Protein 6K6R (pdb70)

Organism: Saccharomyces cerevisiae (strain ATCC 204508 / S288c) (NCBI:txid559292)

Solvent-accessible surface area: 12633 Å² total

B-factor: mean 35.25, std 12.44, range [12.32, 90.5]

Nearest PDB structures (foldseek):
  6k6r-assembly2_D  TM=1.005E+00  e=1.677E-24  Saccharomyces cerevisiae S288C
  3d1p-assembly1_A  TM=9.171E-01  e=2.486E-11  Saccharomyces cerevisiae
  6hiv-assembly1_DT  TM=9.062E-01  e=5.114E-06  Trypanosoma brucei brucei
  6sgb-assembly1_DT  TM=9.071E-01  e=5.454E-06  Trypanosoma brucei brucei
  7aor-assembly1_au  TM=8.428E-01  e=9.129E-06  Trypanosoma cruzi strain CL Brener

Foldseek 3Di:
DDPDDAAEDELVRVLVCQQPPDPQEAEEEQDDVVVCVVPPQPRHFYNHCVVCVCLLVDDQVVNCVVRVDGNDDLRHEYEYEAPDCRSVSSQVSSVVRNNPRYHYHDDHPVRSVVVPSRPRHD/DDPDDAAEDELVRVLCCQQPPDPQEAEEEQDDVVVCVVPPQPRHAYNHCVVCVCLLVDDQVVSCVVRVDTNDDLRGEYEYEAPPVRSVSSQVSSVVRNNPRYHYHDDHPVRSVVVPSVPRHD

GO terms:
  GO:0004792 thiosulfate-cyanide sulfurtransferase activity (F, IDA)
  GO:0006790 sulfur compound metabolic process (P, IDA)
  GO:0005739 mitochondrion (C, HDA)

Radius of gyration: 20.81 Å; Cα contacts (8 Å, |Δi|>4): 431; chains: 2; bounding box: 53×53×34 Å

Structure (mmCIF, N/CA/C/O backbone):
data_6K6R
#
_entry.id   6K6R
#
_cell.length_a   79.753
_cell.length_b   79.753
_cell.length_c   110.382
_cell.angle_alpha   90.000
_cell.angle_beta   90.000
_cell.angle_gamma   90.000
#
_symmetry.space_group_name_H-M   'I 41'
#
loop_
_entity.id
_entity.type
_entity.pdbx_description
1 polymer 'Thiosulfate sulfurtransferase RDL2, mitochondrial'
2 water water
#
loop_
_atom_site.group_PDB
_atom_site.id
_atom_site.type_symbol
_atom_site.label_atom_id
_atom_site.label_alt_id
_atom_site.label_comp_id
_atom_site.label_asym_id
_atom_site.label_entity_id
_atom_site.label_seq_id
_atom_site.pdbx_PDB_ins_code
_atom_site.Cartn_x
_atom_site.Cartn_y
_atom_site.Cartn_z
_atom_site.occupancy
_atom_site.B_iso_or_equiv
_atom_site.auth_seq_id
_atom_site.auth_comp_id
_atom_site.auth_asym_id
_atom_site.auth_atom_id
_atom_site.pdbx_PDB_model_num
ATOM 1 N N . PHE A 1 25 ? 17.23900 17.66400 21.44900 1.000 51.61000 25 PHE A N 1
ATOM 2 C CA . PHE A 1 25 ? 18.16000 16.76000 22.12800 1.000 46.81000 25 PHE A CA 1
ATOM 3 C C . PHE A 1 25 ? 17.66700 16.44800 23.53700 1.000 40.13000 25 PHE A C 1
ATOM 4 O O . PHE A 1 25 ? 18.15300 17.01900 24.51300 1.000 43.45000 25 PHE A O 1
ATOM 12 N N . THR A 1 26 ? 16.70400 15.53600 23.63700 1.000 47.21000 26 THR A N 1
ATOM 13 C CA . THR A 1 26 ? 16.12000 15.21300 24.92900 1.000 46.63000 26 THR A CA 1
ATOM 14 C C . THR A 1 26 ? 17.12800 14.49400 25.82100 1.000 45.16000 26 THR A C 1
ATOM 15 O O . THR A 1 26 ? 18.17600 14.01800 25.37500 1.000 53.92000 26 THR A O 1
ATOM 19 N N . THR A 1 27 ? 16.79000 14.42700 27.10400 1.000 37.50000 27 THR A N 1
ATOM 20 C CA . THR A 1 27 ? 17.55200 13.66600 28.08200 1.000 38.86000 27 THR A CA 1
ATOM 21 C C . THR A 1 27 ? 16.99800 12.26300 28.28700 1.000 36.18000 27 THR A C 1
ATOM 22 O O . THR A 1 27 ? 17.57400 11.49000 29.06100 1.000 36.19000 27 THR A O 1
ATOM 26 N N . LYS A 1 28 ? 15.90300 11.91800 27.61500 1.000 26.27000 28 LYS A N 1
ATOM 27 C CA . LYS A 1 28 ? 15.27500 10.61700 27.80100 1.000 34.16000 28 LYS A CA 1
ATOM 28 C C . LYS A 1 28 ? 16.11700 9.53000 27.14400 1.000 27.38000 28 LYS A C 1
ATOM 29 O O . LYS A 1 28 ? 16.30000 9.52700 25.92200 1.000 33.76000 28 LYS A O 1
ATOM 35 N N . ALA A 1 29 ? 16.62800 8.61000 27.95900 1.000 26.56000 29 ALA A N 1
ATOM 36 C CA . ALA A 1 29 ? 17.41100 7.49600 27.45900 1.000 29.12000 29 ALA A CA 1
ATOM 37 C C . ALA A 1 29 ? 16.54100 6.57700 26.60100 1.000 28.41000 29 ALA A C 1
ATOM 38 O O . ALA A 1 29 ? 15.32000 6.53300 26.76400 1.000 32.76000 29 ALA A O 1
ATOM 40 N N . PRO A 1 30 ? 17.14900 5.83800 25.67400 1.000 30.00000 30 PRO A N 1
ATOM 41 C CA . PRO A 1 30 ? 16.35900 4.95200 24.81200 1.000 28.30000 30 PRO A CA 1
ATOM 42 C C . PRO A 1 30 ? 15.73500 3.80400 25.58900 1.000 16.13000 30 PRO A C 1
ATOM 43 O O . PRO A 1 30 ? 16.28300 3.31400 26.57900 1.000 15.66000 30 PRO A O 1
ATOM 47 N N . LYS A 1 31 ? 14.56600 3.37700 25.11700 1.000 20.85000 31 LYS A N 1
ATOM 48 C CA . LYS A 1 31 ? 13.87300 2.24600 25.71800 1.000 22.45000 31 LYS A CA 1
ATOM 49 C C . LYS A 1 31 ? 14.58400 0.94600 25.36100 1.000 27.22000 31 LYS A C 1
ATOM 50 O O . LYS A 1 31 ? 14.93300 0.71600 24.20000 1.000 30.21000 31 LYS A O 1
ATOM 56 N N . ILE A 1 32 ? 14.80000 0.09700 26.36000 1.000 26.18000 32 ILE A N 1
ATOM 57 C CA . ILE A 1 32 ? 15.54700 -1.14300 26.18300 1.000 23.61000 32 ILE A CA 1
ATOM 58 C C . ILE A 1 32 ? 14.58800 -2.24400 25.75100 1.000 30.82000 32 ILE A C 1
ATOM 59 O O . ILE A 1 32 ? 13.57600 -2.49800 26.41500 1.000 38.76000 32 ILE A O 1
ATOM 64 N N . TYR A 1 33 ? 14.90800 -2.90100 24.63900 1.000 34.57000 33 TYR A N 1
ATOM 65 C CA . TYR A 1 33 ? 14.08900 -3.96800 24.08300 1.000 28.25000 33 TYR A CA 1
ATOM 66 C C . TYR A 1 33 ? 14.78200 -5.31300 24.26100 1.000 33.94000 33 TYR A C 1
ATOM 67 O O . TYR A 1 33 ? 16.01200 -5.39900 24.28400 1.000 35.06000 33 TYR A O 1
ATOM 76 N N . THR A 1 34 ? 13.97800 -6.36600 24.38100 1.000 29.41000 34 THR A N 1
ATOM 77 C CA . THR A 1 34 ? 14.48300 -7.71700 24.55100 1.000 26.76000 34 THR A CA 1
ATOM 78 C C . THR A 1 34 ? 14.33700 -8.49600 23.24600 1.000 25.14000 34 THR A C 1
ATOM 79 O O . THR A 1 34 ? 13.81500 -7.99600 22.24700 1.000 30.79000 34 THR A O 1
ATOM 83 N N . PHE A 1 35 ? 14.81000 -9.74400 23.26200 1.000 22.84000 35 PHE A N 1
ATOM 84 C CA . PHE A 1 35 ? 14.71500 -10.59300 22.07700 1.000 22.88000 35 PHE A CA 1
ATOM 85 C C . PHE A 1 35 ? 13.26400 -10.78400 21.65400 1.000 33.02000 35 PHE A C 1
ATOM 86 O O . PHE A 1 35 ? 12.92900 -10.66200 20.47000 1.000 32.15000 35 PHE A O 1
ATOM 94 N N . ASP A 1 36 ? 12.38500 -11.08200 22.61500 1.000 39.61000 36 ASP A N 1
ATOM 95 C CA . ASP A 1 36 ? 10.98600 -11.33800 22.28900 1.000 34.05000 36 ASP A CA 1
ATOM 96 C C . ASP A 1 36 ? 10.30100 -10.08900 21.74600 1.000 29.71000 36 ASP A C 1
ATOM 97 O O . ASP A 1 36 ? 9.49700 -10.17400 20.81100 1.000 33.84000 36 ASP A O 1
ATOM 102 N N . GLN A 1 37 ? 10.60400 -8.92200 22.32000 1.000 30.39000 37 GLN A N 1
ATOM 103 C CA . GLN A 1 37 ? 10.01400 -7.68400 21.82100 1.000 30.09000 37 GLN A CA 1
ATOM 104 C C . GLN A 1 37 ? 10.47600 -7.37700 20.40400 1.000 31.13000 37 GLN A C 1
ATOM 105 O O . GLN A 1 37 ? 9.71100 -6.81900 19.60800 1.000 30.87000 37 GLN A O 1
ATOM 111 N N . VAL A 1 38 ? 11.71800 -7.72900 20.07100 1.000 32.20000 38 VAL A N 1
ATOM 112 C CA . VAL A 1 38 ? 12.20300 -7.55000 18.70800 1.000 29.81000 38 VAL A CA 1
ATOM 113 C C . VAL A 1 38 ? 11.63900 -8.63000 17.79300 1.000 27.47000 38 VAL A C 1
ATOM 114 O O . VAL A 1 38 ? 11.29900 -8.36300 16.63500 1.000 30.20000 38 VAL A O 1
ATOM 118 N N . ARG A 1 39 ? 11.52400 -9.86200 18.29600 1.000 30.93000 39 ARG A N 1
ATOM 119 C CA . ARG A 1 39 ? 10.91000 -10.92800 17.51000 1.000 31.32000 39 ARG A CA 1
ATOM 120 C C . ARG A 1 39 ? 9.44800 -10.62000 17.21600 1.000 36.55000 39 ARG A C 1
ATOM 121 O O . ARG A 1 39 ? 8.94400 -10.93300 16.13000 1.000 30.87000 39 ARG A O 1
ATOM 129 N N . ASN A 1 40 ? 8.74900 -10.00300 18.17200 1.000 31.45000 40 ASN A N 1
ATOM 130 C CA . ASN A 1 40 ? 7.36600 -9.60200 17.93200 1.000 32.52000 40 ASN A CA 1
ATOM 131 C C . ASN A 1 40 ? 7.28900 -8.49200 16.89200 1.000 33.27000 40 ASN A C 1
ATOM 132 O O . ASN A 1 40 ? 6.39000 -8.49000 16.04400 1.000 39.84000 40 ASN A O 1
ATOM 137 N N . LEU A 1 41 ? 8.22600 -7.54200 16.94100 1.000 39.20000 41 LEU A N 1
ATOM 138 C CA . LEU A 1 41 ? 8.21500 -6.44000 15.98500 1.000 34.44000 41 LEU A CA 1
ATOM 139 C C . LEU A 1 41 ? 8.55300 -6.91000 14.57700 1.000 36.14000 41 LEU A C 1
ATOM 140 O O . LEU A 1 41 ? 8.04300 -6.35100 13.59900 1.000 30.44000 41 LEU A O 1
ATOM 145 N N . VAL A 1 42 ? 9.40800 -7.92700 14.45000 1.000 35.39000 42 VAL A N 1
ATOM 146 C CA . VAL A 1 42 ? 9.72600 -8.46200 13.13000 1.000 41.96000 42 VAL A CA 1
ATOM 147 C C . VAL A 1 42 ? 8.54500 -9.25100 12.57800 1.000 40.14000 42 VAL A C 1
ATOM 148 O O . VAL A 1 42 ? 8.21800 -9.15400 11.38900 1.000 39.41000 42 VAL A O 1
ATOM 152 N N . GLU A 1 43 ? 7.87800 -10.03000 13.43200 1.000 39.77000 43 GLU A N 1
ATOM 153 C CA . GLU A 1 43 ? 6.75500 -10.84100 12.97100 1.000 42.83000 43 GLU A CA 1
ATOM 154 C C . GLU A 1 43 ? 5.53400 -9.98100 12.66700 1.000 45.51000 43 GLU A C 1
ATOM 155 O O . GLU A 1 43 ? 4.78600 -10.26800 11.72500 1.000 52.40000 43 GLU A O 1
ATOM 161 N N . HIS A 1 44 ? 5.31300 -8.92500 13.45000 1.000 43.83000 44 HIS A N 1
ATOM 162 C CA . HIS A 1 44 ? 4.18800 -8.01200 13.25500 1.000 44.48000 44 HIS A CA 1
ATOM 163 C C . HIS A 1 44 ? 4.72200 -6.58700 13.23400 1.000 36.89000 44 HIS A C 1
ATOM 164 O O . HIS A 1 44 ? 4.86100 -5.94900 14.28700 1.000 37.52000 44 HIS A O 1
ATOM 171 N N . PRO A 1 45 ? 5.03900 -6.05800 12.05200 1.000 40.08000 45 PRO A N 1
ATOM 172 C CA . PRO A 1 45 ? 5.58500 -4.69700 11.97400 1.000 30.07000 45 PRO A CA 1
ATOM 173 C C . PRO A 1 45 ? 4.61400 -3.66300 12.52600 1.000 41.90000 45 PRO A C 1
ATOM 174 O O . PRO A 1 45 ? 3.40000 -3.74600 12.32300 1.000 46.23000 45 PRO A O 1
ATOM 178 N N . ASN A 1 46 ? 5.16800 -2.68200 13.23300 1.000 44.27000 46 ASN A N 1
ATOM 179 C CA . ASN A 1 46 ? 4.41100 -1.57800 13.80900 1.000 33.37000 46 ASN A CA 1
ATOM 180 C C . ASN A 1 46 ? 4.79500 -0.30300 13.06800 1.000 42.55000 46 ASN A C 1
ATOM 181 O O . ASN A 1 46 ? 5.97500 0.05900 13.02100 1.000 55.57000 46 ASN A O 1
ATOM 186 N N . ASP A 1 47 ? 3.79800 0.37500 12.49400 1.000 50.28000 47 ASP A N 1
ATOM 187 C CA . ASP A 1 47 ? 4.05500 1.60100 11.74700 1.000 47.29000 47 ASP A CA 1
ATOM 188 C C . ASP A 1 47 ? 4.61100 2.71900 12.62000 1.000 50.07000 47 ASP A C 1
ATOM 189 O O . ASP A 1 47 ? 5.11800 3.70800 12.07900 1.000 44.47000 47 ASP A O 1
ATOM 194 N N . LYS A 1 48 ? 4.52900 2.59200 13.94500 1.000 50.29000 48 LYS A N 1
ATOM 195 C CA . LYS A 1 48 ? 5.07700 3.60400 14.83900 1.000 48.64000 48 LYS A CA 1
ATOM 196 C C . LYS A 1 48 ? 6.57200 3.43700 15.07400 1.000 40.89000 48 LYS A C 1
ATOM 197 O O . LYS A 1 48 ? 7.22800 4.39200 15.50400 1.000 37.49000 48 LYS A O 1
ATOM 203 N N . LYS A 1 49 ? 7.12300 2.25500 14.80600 1.000 34.56000 49 LYS A N 1
ATOM 204 C CA . LYS A 1 49 ? 8.49100 1.93000 15.17700 1.000 30.47000 49 LYS A CA 1
ATOM 205 C C . LYS A 1 49 ? 9.27400 1.46000 13.95900 1.000 38.48000 49 L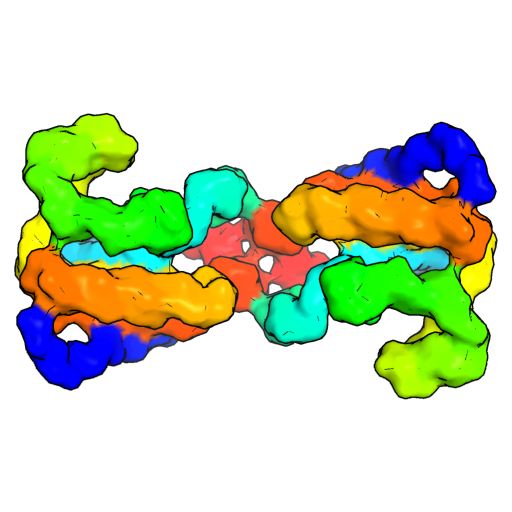YS A C 1
ATOM 206 O O . LYS A 1 49 ? 8.70700 0.98900 12.96900 1.000 35.81000 49 LYS A O 1
ATOM 212 N N . LEU A 1 50 ? 10.59600 1.59600 14.04900 1.000 30.57000 50 LEU A N 1
ATOM 213 C CA . LEU A 1 50 ? 11.50700 1.17900 12.99200 1.000 24.63000 50 LEU A CA 1
ATOM 214 C C . LEU A 1 50 ? 12.74700 0.56600 13.62200 1.000 23.62000 50 LEU A C 1
ATOM 215 O O . LEU A 1 50 ? 13.37600 1.18500 14.48500 1.000 26.12000 50 LEU A O 1
ATOM 220 N N . LEU A 1 51 ? 13.09500 -0.64300 13.19100 1.000 16.48000 51 LEU A N 1
ATOM 221 C CA . LEU A 1 51 ? 14.30800 -1.30900 13.64700 1.000 21.64000 51 LEU A CA 1
ATOM 222 C C . LEU A 1 51 ? 15.46300 -0.89900 12.74000 1.000 24.14000 51 LEU A C 1
ATOM 223 O O . LEU A 1 51 ? 15.44400 -1.17900 11.53700 1.000 24.50000 51 LEU A O 1
ATOM 228 N N . VAL A 1 52 ? 16.46300 -0.23500 13.31500 1.000 18.42000 52 VAL A N 1
ATOM 229 C CA . VAL A 1 52 ? 17.56200 0.35700 12.56000 1.000 20.37000 52 VAL A CA 1
ATOM 230 C C . VAL A 1 52 ? 18.80600 -0.49900 12.75400 1.000 15.91000 52 VAL A C 1
ATOM 231 O O . VAL A 1 52 ? 19.28600 -0.66700 13.88200 1.000 20.14000 52 VAL A O 1
ATOM 235 N N . ASP A 1 53 ? 19.32800 -1.03500 11.65300 1.000 29.28000 53 ASP A N 1
ATOM 236 C CA . ASP A 1 53 ? 20.59100 -1.76300 11.65500 1.000 25.22000 53 ASP A CA 1
ATOM 237 C C . ASP A 1 53 ? 21.71200 -0.78200 11.33100 1.000 18.07000 53 ASP A C 1
ATOM 238 O O . ASP A 1 53 ? 21.70000 -0.14700 10.27000 1.000 25.79000 53 ASP A O 1
ATOM 243 N N . VAL A 1 54 ? 22.67800 -0.65800 12.24300 1.000 20.36000 54 VAL A N 1
ATOM 244 C CA . VAL A 1 54 ? 23.75400 0.31400 12.09200 1.000 27.14000 54 VAL A CA 1
ATOM 245 C C . VAL A 1 54 ? 25.05200 -0.32000 11.61900 1.000 29.68000 54 VAL A C 1
ATOM 246 O O . VAL A 1 54 ? 26.07100 0.3770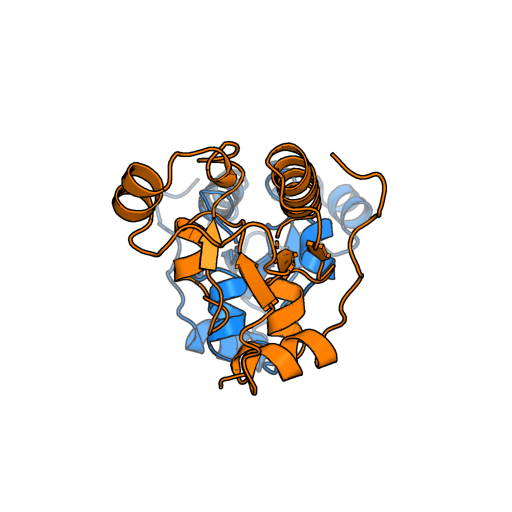0 11.51900 1.000 23.16000 54 VAL A O 1
ATOM 250 N N . ARG A 1 55 ? 25.04900 -1.61700 11.32100 1.000 29.80000 55 ARG A N 1
ATOM 251 C CA . ARG A 1 55 ? 26.23500 -2.25600 10.77800 1.000 25.49000 55 ARG A CA 1
ATOM 252 C C . ARG A 1 55 ? 26.53200 -1.72500 9.37800 1.000 28.12000 55 ARG A C 1
ATOM 253 O O . ARG A 1 55 ? 25.71400 -1.04800 8.74700 1.000 26.74000 55 ARG A O 1
ATOM 261 N N . GLU A 1 56 ? 27.72800 -2.04200 8.89300 1.000 31.21000 56 GLU A N 1
ATOM 262 C CA . GLU A 1 56 ? 28.08400 -1.69500 7.53100 1.000 35.10000 56 GLU A CA 1
ATOM 263 C C . GLU A 1 56 ? 27.35000 -2.61100 6.55400 1.000 33.33000 56 GLU A C 1
ATOM 264 O O . GLU A 1 56 ? 27.08800 -3.77700 6.86500 1.000 39.10000 56 GLU A O 1
ATOM 270 N N . PRO A 1 57 ? 26.99500 -2.10400 5.37000 1.000 32.25000 57 PRO A N 1
ATOM 271 C CA . PRO A 1 57 ? 26.32600 -2.96400 4.37800 1.000 35.68000 57 PRO A CA 1
ATOM 272 C C . PRO A 1 57 ? 27.10400 -4.22800 4.07100 1.000 35.87000 57 PRO A C 1
ATOM 273 O O . PRO A 1 57 ? 26.51100 -5.23800 3.66900 1.000 30.28000 57 PRO A O 1
ATOM 277 N N . LYS A 1 58 ? 28.42600 -4.19800 4.26000 1.000 40.46000 58 LYS A N 1
ATOM 278 C CA . LYS A 1 58 ? 29.23300 -5.39800 4.07600 1.000 38.28000 58 LYS A CA 1
ATOM 279 C C . LYS A 1 58 ? 28.81800 -6.49700 5.05000 1.000 44.08000 58 LYS A C 1
ATOM 280 O O . LYS A 1 58 ? 28.77800 -7.67700 4.68200 1.000 42.16000 58 LYS A O 1
ATOM 286 N N . GLU A 1 59 ? 28.48400 -6.12900 6.28900 1.000 40.74000 59 GLU A N 1
ATOM 287 C CA . GLU A 1 59 ? 28.03500 -7.11900 7.26300 1.000 27.02000 59 GLU A CA 1
AT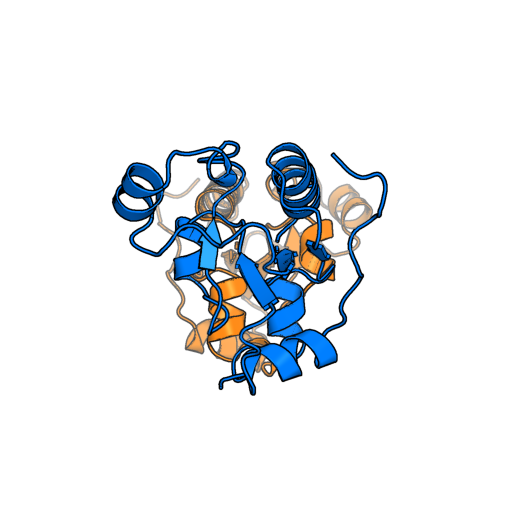OM 288 C C . GLU A 1 59 ? 26.58100 -7.52300 7.04900 1.000 33.26000 59 GLU A C 1
ATOM 289 O O . GLU A 1 59 ? 26.20500 -8.65900 7.36100 1.000 34.71000 59 GLU A O 1
ATOM 295 N N . VAL A 1 60 ? 25.75200 -6.61400 6.52700 1.000 30.26000 60 VAL A N 1
ATOM 296 C CA . VAL A 1 60 ? 24.35500 -6.93700 6.26500 1.000 33.34000 60 VAL A CA 1
ATOM 297 C C . VAL A 1 60 ? 24.21900 -7.99900 5.18100 1.000 38.27000 60 VAL A C 1
ATOM 298 O O . VAL A 1 60 ? 23.19300 -8.68600 5.11400 1.000 40.12000 60 VAL A O 1
ATOM 302 N N . LYS A 1 61 ? 25.23700 -8.16000 4.33000 1.000 40.09000 61 LYS A N 1
ATOM 303 C CA . LYS A 1 61 ? 25.19300 -9.20300 3.31000 1.000 33.32000 61 LYS A CA 1
ATOM 304 C C . LYS A 1 61 ? 25.16900 -10.59400 3.92900 1.000 31.74000 61 LYS A C 1
ATOM 305 O O . LYS A 1 61 ? 24.59900 -11.52300 3.34600 1.000 38.89000 61 LYS A O 1
ATOM 311 N N . ASP A 1 62 ? 25.77800 -10.75800 5.10700 1.000 32.26000 62 ASP A N 1
ATOM 312 C CA . ASP A 1 62 ? 25.79100 -12.06600 5.75500 1.000 24.59000 62 ASP A CA 1
ATOM 313 C C . ASP A 1 62 ? 24.42100 -12.41500 6.32200 1.000 33.26000 62 ASP A C 1
ATOM 314 O O . ASP A 1 62 ? 23.95400 -13.55200 6.17800 1.000 44.43000 62 ASP A O 1
ATOM 319 N N . TYR A 1 63 ? 23.76400 -11.45700 6.97300 1.000 29.70000 63 TYR A N 1
ATOM 320 C CA . TYR A 1 63 ? 22.40400 -11.65700 7.45600 1.000 27.24000 63 TYR A CA 1
ATOM 321 C C . TYR A 1 63 ? 21.75800 -10.30200 7.68700 1.000 32.77000 63 TYR A C 1
ATOM 322 O O . TYR A 1 63 ? 22.30400 -9.47000 8.41800 1.000 30.73000 63 TYR A O 1
ATOM 331 N N . LYS A 1 64 ? 20.59700 -10.09100 7.07500 1.000 26.91000 64 LYS A N 1
ATOM 332 C CA . LYS A 1 64 ? 19.77600 -8.91200 7.31000 1.000 29.03000 64 LYS A CA 1
ATOM 333 C C . LYS A 1 64 ? 18.55500 -9.33000 8.11600 1.000 38.83000 64 LYS A C 1
ATOM 334 O O . LYS A 1 64 ? 17.80900 -10.22300 7.69800 1.000 37.87000 64 LYS A O 1
ATOM 340 N N . MET A 1 65 ? 18.36200 -8.70200 9.26500 1.000 29.01000 65 MET A N 1
ATOM 341 C CA . MET A 1 65 ? 17.14700 -8.93000 10.03400 1.000 29.16000 65 MET A CA 1
ATOM 342 C C . MET A 1 65 ? 15.96700 -8.37300 9.25000 1.000 28.81000 65 MET A C 1
ATOM 343 O O . MET A 1 65 ? 15.97600 -7.18600 8.90000 1.000 30.02000 65 MET A O 1
ATOM 348 N N . PRO A 1 66 ? 14.95600 -9.18100 8.93000 1.000 32.03000 66 PRO A N 1
ATOM 349 C CA . PRO A 1 66 ? 13.85000 -8.68400 8.10200 1.000 27.99000 66 PRO A CA 1
ATOM 350 C C . PRO A 1 66 ? 13.15400 -7.49200 8.74400 1.000 25.70000 66 PRO A C 1
ATOM 351 O O . PRO A 1 66 ? 13.11100 -7.35400 9.96800 1.000 27.51000 66 PRO A O 1
ATOM 355 N N . THR A 1 67 ? 12.61900 -6.62100 7.88500 1.000 23.64000 67 THR A N 1
ATOM 356 C CA . THR A 1 67 ? 11.92400 -5.37200 8.19700 1.000 24.90000 67 THR A CA 1
ATOM 357 C C . THR A 1 67 ? 12.85000 -4.27800 8.71900 1.000 28.19000 67 THR A C 1
ATOM 358 O O . THR A 1 67 ? 12.36300 -3.20000 9.07900 1.000 27.29000 67 THR A O 1
ATOM 362 N N . THR A 1 68 ? 14.16000 -4.50300 8.76400 1.000 20.77000 68 THR A N 1
ATOM 363 C CA . THR A 1 68 ? 15.07000 -3.46900 9.23000 1.000 29.78000 68 THR A CA 1
ATOM 364 C C . THR A 1 68 ? 15.45500 -2.52800 8.09400 1.000 29.16000 68 THR A C 1
ATOM 365 O O . THR A 1 68 ? 15.37800 -2.86900 6.91000 1.000 33.90000 68 THR A O 1
ATOM 369 N N . ILE A 1 69 ? 15.87700 -1.32600 8.47400 1.000 30.48000 69 ILE A N 1
ATOM 370 C CA . ILE A 1 69 ? 16.52100 -0.38300 7.56900 1.000 19.81000 69 ILE A CA 1
ATOM 371 C C . ILE A 1 69 ? 17.98000 -0.26700 7.98500 1.000 27.55000 69 ILE A C 1
ATOM 372 O O . ILE A 1 69 ? 18.30100 -0.33600 9.17700 1.000 26.35000 69 ILE A O 1
ATOM 377 N N . ASN A 1 70 ? 18.86600 -0.11300 7.00200 1.000 34.20000 70 ASN A N 1
ATOM 378 C CA . ASN A 1 70 ? 20.30400 -0.08000 7.24300 1.000 26.16000 70 ASN A CA 1
ATOM 379 C C . ASN A 1 70 ? 20.78000 1.36600 7.18400 1.000 22.41000 70 ASN A C 1
ATOM 380 O O . ASN A 1 70 ? 20.73200 2.00200 6.12600 1.000 26.20000 70 ASN A O 1
ATOM 385 N N . ILE A 1 71 ? 21.22800 1.88300 8.32300 1.000 31.85000 71 ILE A N 1
ATOM 386 C CA . ILE A 1 71 ? 21.85200 3.20100 8.39600 1.000 33.80000 71 ILE A CA 1
ATOM 387 C C . ILE A 1 71 ? 23.21400 3.02400 9.05700 1.000 27.66000 71 ILE A C 1
ATOM 388 O O . ILE A 1 71 ? 23.30900 3.03800 10.29300 1.000 28.85000 71 ILE A O 1
ATOM 393 N N . PRO A 1 72 ? 24.28500 2.84600 8.28300 1.000 33.22000 72 PRO A N 1
ATOM 394 C CA . PRO A 1 72 ? 25.58900 2.53600 8.88600 1.000 30.32000 72 PRO A CA 1
ATOM 395 C C . PRO A 1 72 ? 26.16200 3.74500 9.61300 1.000 27.56000 72 PRO A C 1
ATOM 396 O O . PRO A 1 72 ? 26.29300 4.82900 9.04100 1.000 27.31000 72 PRO A O 1
ATOM 400 N N . VAL A 1 73 ? 26.50500 3.54600 10.88600 1.000 30.46000 73 VAL A N 1
ATOM 401 C CA . VAL A 1 73 ? 26.96500 4.65400 11.71600 1.000 27.67000 73 VAL A CA 1
ATOM 402 C C . VAL A 1 73 ? 28.41900 5.00000 11.40900 1.000 26.10000 73 VAL A C 1
ATOM 403 O O . VAL A 1 73 ? 28.79500 6.17700 11.38900 1.000 24.33000 73 VAL A O 1
ATOM 407 N N . ASN A 1 74 ? 29.25600 3.99100 11.15400 1.000 23.93000 74 ASN A N 1
ATOM 408 C CA . ASN A 1 74 ? 30.65400 4.25400 10.82700 1.000 33.75000 74 ASN A CA 1
ATOM 409 C C . ASN A 1 74 ? 30.77900 4.98400 9.49500 1.000 30.69000 74 ASN A C 1
ATOM 410 O O . ASN A 1 74 ? 31.51900 5.96800 9.38100 1.000 37.41000 74 ASN A O 1
ATOM 415 N N . SER A 1 75 ? 30.06000 4.51700 8.47300 1.000 38.75000 75 SER A N 1
ATOM 416 C CA . SER A 1 75 ? 30.16500 5.12900 7.15200 1.000 30.46000 75 SER A CA 1
ATOM 417 C C . SER A 1 75 ? 29.49800 6.49900 7.12000 1.000 36.70000 75 SER A C 1
ATOM 418 O O . SER A 1 75 ? 30.10400 7.48400 6.68500 1.000 32.92000 75 SER A O 1
ATOM 421 N N . ALA A 1 76 ? 28.24800 6.58200 7.57400 1.000 34.43000 76 ALA A N 1
ATOM 422 C CA . ALA A 1 76 ? 27.45400 7.80900 7.49400 1.000 31.59000 76 ALA A CA 1
ATOM 423 C C . ALA A 1 76 ? 26.86800 8.13800 8.86000 1.000 29.00000 76 ALA A C 1
ATOM 424 O O . ALA A 1 76 ? 25.68400 7.88300 9.12000 1.000 36.51000 76 ALA A O 1
ATOM 426 N N . PRO A 1 77 ? 27.67000 8.71400 9.76100 1.000 26.31000 77 PRO A N 1
ATOM 427 C CA . PRO A 1 77 ? 27.13200 9.11000 11.07300 1.000 25.43000 77 PRO A CA 1
ATOM 428 C C . PRO A 1 77 ? 26.17500 10.28800 11.00600 1.000 24.27000 77 PRO A C 1
ATOM 429 O O . PRO A 1 77 ? 25.31600 10.41300 11.88600 1.000 28.03000 77 PRO A O 1
ATOM 433 N N . GLY A 1 78 ? 26.28700 11.14900 9.99800 1.000 23.87000 78 GLY A N 1
ATOM 434 C CA . GLY A 1 78 ? 25.35900 12.25200 9.84500 1.000 15.67000 78 GLY A CA 1
ATOM 435 C C . GLY A 1 78 ? 24.19800 11.92600 8.92700 1.000 20.85000 78 GLY A C 1
ATOM 436 O O . GLY A 1 78 ? 23.56000 12.83000 8.38000 1.000 27.49000 78 GLY A O 1
ATOM 437 N N . ALA A 1 79 ? 23.90900 10.63200 8.76100 1.000 22.63000 79 ALA A N 1
ATOM 438 C CA . ALA A 1 79 ? 22.86200 10.20900 7.83500 1.000 24.04000 79 ALA A CA 1
ATOM 439 C C . ALA A 1 79 ? 21.50400 10.77800 8.22900 1.000 28.30000 79 ALA A C 1
ATOM 440 O O . ALA A 1 79 ? 20.79800 11.36200 7.39900 1.000 32.61000 79 ALA A O 1
ATOM 442 N N . LEU A 1 80 ? 21.12000 10.61900 9.49600 1.000 31.41000 80 LEU A N 1
ATOM 443 C CA . LEU A 1 80 ? 19.81800 11.09400 9.95100 1.000 26.10000 80 LEU A CA 1
ATOM 444 C C . LEU A 1 80 ? 19.72000 12.61400 9.99700 1.000 27.46000 80 LEU A C 1
ATOM 445 O O . LEU A 1 80 ? 18.66200 13.13500 10.36600 1.000 20.79000 80 LEU A O 1
ATOM 450 N N . GLY A 1 81 ? 20.78400 13.32800 9.64200 1.000 32.33000 81 GLY A N 1
ATOM 451 C CA . GLY A 1 81 ? 20.74700 14.76000 9.45300 1.000 29.59000 81 GLY A CA 1
ATOM 452 C C . GLY A 1 81 ? 20.70500 15.19300 8.00600 1.000 33.57000 81 GLY A C 1
ATOM 453 O O . GLY A 1 81 ? 20.72400 16.39800 7.73300 1.000 26.25000 81 GLY A O 1
ATOM 454 N N . LEU A 1 82 ? 20.64700 14.24800 7.07100 1.000 32.44000 82 LEU A N 1
ATOM 455 C CA . LEU A 1 82 ? 20.64000 14.58300 5.65700 1.000 38.52000 82 LEU A CA 1
ATOM 456 C C . LEU A 1 82 ? 19.29600 15.18700 5.25700 1.000 36.63000 82 LEU A C 1
ATOM 457 O O . LEU A 1 82 ? 18.26600 14.88900 5.86700 1.000 33.21000 82 LEU A O 1
ATOM 462 N N . PRO A 1 83 ? 19.28000 16.04500 4.23900 1.000 46.87000 83 PRO A N 1
ATOM 463 C CA . PRO A 1 83 ? 18.00000 16.47700 3.67100 1.000 40.37000 83 PRO A CA 1
ATOM 464 C C . PRO A 1 83 ? 17.21000 15.28800 3.14300 1.000 42.16000 83 PRO A C 1
ATOM 465 O O . PRO A 1 83 ? 17.76400 14.24200 2.79500 1.000 39.72000 83 PRO A O 1
ATOM 469 N N . GLU A 1 84 ? 15.88900 15.46500 3.08800 1.000 42.03000 84 GLU A N 1
ATOM 470 C CA . GLU A 1 84 ? 14.99500 14.34300 2.81400 1.000 39.62000 84 GLU A CA 1
ATOM 471 C C . GLU A 1 84 ? 15.26700 13.72500 1.44600 1.000 52.06000 84 GLU A C 1
ATOM 472 O O . GLU A 1 84 ? 15.40100 12.50400 1.32100 1.000 51.58000 84 GLU A O 1
ATOM 478 N N . LYS A 1 85 ? 15.34500 14.54600 0.40100 1.000 49.77000 85 LYS A N 1
ATOM 479 C CA . LYS A 1 85 ? 15.53800 13.98500 -0.93200 1.000 43.91000 85 LYS A CA 1
ATOM 480 C C . LYS A 1 85 ? 16.89300 13.30000 -1.07200 1.000 47.73000 85 LYS A C 1
ATOM 481 O O . LYS A 1 85 ? 16.98500 12.23000 -1.68600 1.000 56.59000 85 LYS A O 1
ATOM 487 N N . GLU A 1 86 ? 17.95100 13.90200 -0.52900 1.000 38.20000 86 GLU A N 1
ATOM 488 C CA . GLU A 1 86 ? 19.26500 13.27800 -0.61200 1.000 42.23000 86 GLU A CA 1
ATOM 489 C C . GLU A 1 86 ? 19.34200 12.02400 0.25000 1.000 41.79000 86 GLU A C 1
ATOM 490 O O . GLU A 1 86 ? 20.06900 11.08600 -0.09100 1.000 43.42000 86 GLU A O 1
ATOM 496 N N . PHE A 1 87 ? 18.60900 11.98700 1.36700 1.000 37.74000 87 PHE A N 1
ATOM 497 C CA . PHE A 1 87 ? 18.53400 10.75700 2.14900 1.000 36.16000 87 PHE A CA 1
ATOM 498 C C . PHE A 1 87 ? 17.95500 9.62300 1.31600 1.000 40.18000 87 PHE A C 1
ATOM 499 O O . PHE A 1 87 ? 18.47200 8.50000 1.33600 1.000 44.57000 87 PHE A O 1
ATOM 507 N N . HIS A 1 88 ? 16.88100 9.90000 0.57300 1.000 36.34000 88 HIS A N 1
ATOM 508 C CA . HIS A 1 88 ? 16.27700 8.87100 -0.26400 1.000 47.23000 88 HIS A CA 1
ATOM 509 C C . HIS A 1 88 ? 17.18600 8.48000 -1.42000 1.000 46.21000 88 HIS A C 1
ATOM 510 O O . HIS A 1 88 ? 17.16900 7.32500 -1.85300 1.000 49.66000 88 HIS A O 1
ATOM 517 N N . LYS A 1 89 ? 17.98200 9.41900 -1.93200 1.000 43.29000 89 LYS A N 1
ATOM 518 C CA . LYS A 1 89 ? 18.88500 9.08600 -3.02700 1.000 43.90000 89 LYS A CA 1
ATOM 519 C C . LYS A 1 89 ? 20.07800 8.27700 -2.53300 1.000 51.04000 89 LYS A C 1
ATOM 520 O O . LYS A 1 89 ? 20.56400 7.38300 -3.23500 1.000 60.08000 89 LYS A O 1
ATOM 526 N N . VAL A 1 90 ? 20.55800 8.57000 -1.32400 1.000 46.06000 90 VAL A N 1
ATOM 527 C CA . VAL A 1 90 ? 21.73900 7.88800 -0.80800 1.000 41.20000 90 VAL A CA 1
ATOM 528 C C . VAL A 1 90 ? 21.38900 6.48700 -0.31800 1.000 46.43000 90 VAL A C 1
ATOM 529 O O . VAL A 1 90 ? 22.15400 5.53900 -0.52400 1.000 37.86000 90 VAL A O 1
ATOM 533 N N . PHE A 1 91 ? 20.22800 6.32500 0.32300 1.000 47.44000 91 PHE A N 1
ATOM 534 C CA . PHE A 1 91 ? 19.87200 5.06200 0.95700 1.000 47.85000 91 PHE A CA 1
ATOM 535 C C . PHE A 1 91 ? 18.76000 4.29500 0.25600 1.000 50.14000 91 PHE A C 1
ATOM 536 O O . PHE A 1 91 ? 18.58500 3.10600 0.54200 1.000 52.11000 91 PHE A O 1
ATOM 544 N N . GLN A 1 92 ? 18.00700 4.94000 -0.63600 1.000 54.54000 92 GLN A N 1
ATOM 545 C CA . GLN A 1 92 ? 16.91800 4.30200 -1.38200 1.000 62.38000 92 GLN A CA 1
ATOM 546 C C . GLN A 1 92 ? 15.80000 3.81800 -0.45900 1.000 65.38000 92 GLN A C 1
ATOM 547 O O . GLN A 1 92 ? 15.19700 2.76500 -0.67900 1.000 64.88000 92 GLN A O 1
ATOM 553 N N . PHE A 1 93 ? 15.52900 4.59300 0.58800 1.000 54.63000 93 PHE A N 1
ATOM 554 C CA . PHE A 1 93 ? 14.26900 4.50900 1.31100 1.000 39.38000 93 PHE A CA 1
ATOM 555 C C . PHE A 1 93 ? 13.99700 5.87300 1.93000 1.000 42.23000 93 PHE A C 1
ATOM 556 O O . PHE A 1 93 ? 14.86600 6.74800 1.96000 1.000 50.45000 93 PHE A O 1
ATOM 564 N N . ALA A 1 94 ? 12.77300 6.05000 2.41500 1.000 41.56000 94 ALA A N 1
ATOM 565 C CA . ALA A 1 94 ? 12.35300 7.35200 2.91300 1.000 39.35000 94 ALA A CA 1
ATOM 566 C C . ALA A 1 94 ? 13.06200 7.69100 4.21800 1.000 35.09000 94 ALA A C 1
ATOM 567 O O . ALA A 1 94 ? 13.26300 6.82900 5.07900 1.000 39.66000 94 ALA A O 1
ATOM 569 N N . LYS A 1 95 ? 13.44700 8.95300 4.35700 1.000 31.90000 95 LYS A N 1
ATOM 570 C CA . LYS A 1 95 ? 13.97200 9.43800 5.62300 1.000 32.71000 95 LYS A CA 1
ATOM 571 C C . LYS A 1 95 ? 12.87000 9.35400 6.67100 1.000 39.87000 95 LYS A C 1
ATOM 572 O O . LYS A 1 95 ? 11.81400 9.98200 6.49700 1.000 40.38000 95 LYS A O 1
ATOM 578 N N . PRO A 1 96 ? 13.05600 8.59300 7.74500 1.000 38.39000 96 PRO A N 1
ATOM 579 C CA . PRO A 1 96 ? 11.97400 8.38300 8.71200 1.000 32.51000 96 PRO A CA 1
ATOM 580 C C . PRO A 1 96 ? 11.51400 9.69500 9.31800 1.000 36.09000 96 PRO A C 1
ATOM 581 O O . PRO A 1 96 ? 12.33700 10.56900 9.63000 1.000 39.11000 96 PRO A O 1
ATOM 585 N N . PRO A 1 97 ? 10.20500 9.88000 9.47800 1.000 41.34000 97 PRO A N 1
ATOM 586 C CA . PRO A 1 97 ? 9.71400 11.06400 10.19100 1.000 37.72000 97 PRO A CA 1
ATOM 587 C C . PRO A 1 97 ? 10.23100 11.08300 11.62000 1.000 29.00000 97 PRO A C 1
ATOM 588 O O . PRO A 1 97 ? 10.50600 10.04200 12.22000 1.000 36.77000 97 PRO A O 1
ATOM 592 N N . HIS A 1 98 ? 10.36300 12.29200 12.16600 1.000 28.35000 98 HIS A N 1
ATOM 593 C CA . HIS A 1 98 ? 10.96400 12.45200 13.48400 1.000 24.58000 98 HIS A CA 1
ATOM 594 C C . HIS A 1 98 ? 10.06000 11.98000 14.61500 1.000 43.03000 98 HIS A C 1
ATOM 595 O O . HIS A 1 98 ? 10.49800 11.97300 15.77000 1.000 39.48000 98 HIS A O 1
ATOM 602 N N . ASP A 1 99 ? 8.82200 11.58600 14.31800 1.000 34.96000 99 ASP A N 1
ATOM 603 C CA . ASP A 1 99 ? 7.95200 10.99900 15.32700 1.000 41.97000 99 ASP A CA 1
ATOM 604 C C . ASP A 1 99 ? 8.09600 9.48700 15.42100 1.000 41.45000 99 ASP A C 1
ATOM 605 O O . ASP A 1 99 ? 7.66200 8.89800 16.41700 1.000 40.40000 99 ASP A O 1
ATOM 610 N N . LYS A 1 100 ? 8.69100 8.85100 14.41200 1.000 33.93000 100 LYS A N 1
ATOM 611 C CA . LYS A 1 100 ? 8.90300 7.41200 14.45200 1.000 30.25000 100 LYS A CA 1
ATOM 612 C C . LYS A 1 100 ? 9.87300 7.04700 15.56800 1.000 33.15000 100 LYS A C 1
ATOM 613 O O . LYS A 1 100 ? 10.79200 7.80300 15.89600 1.000 40.87000 100 LYS A O 1
ATOM 619 N N . GLU A 1 101 ? 9.66000 5.87400 16.15800 1.000 28.39000 101 GLU A N 1
ATOM 620 C CA . GLU A 1 101 ? 10.56500 5.34600 17.17300 1.000 31.33000 101 GLU A CA 1
ATOM 621 C C . GLU A 1 101 ? 11.63100 4.50800 16.47800 1.000 32.85000 101 GLU A C 1
ATOM 622 O O . GLU A 1 101 ? 11.33000 3.45200 15.91100 1.000 23.61000 101 GLU A O 1
ATOM 628 N N . LEU A 1 102 ? 12.87500 4.98000 16.51700 1.000 21.42000 102 LEU A N 1
ATOM 629 C CA . LEU A 1 102 ? 13.99700 4.26500 15.92400 1.000 16.81000 102 LEU A CA 1
ATOM 630 C C . LEU A 1 102 ? 14.63200 3.37400 16.98500 1.000 20.20000 102 LEU A C 1
ATOM 631 O O . LEU A 1 102 ? 15.17500 3.87100 17.97800 1.000 21.05000 102 LEU A O 1
ATOM 636 N N . ILE A 1 103 ? 14.55200 2.06500 16.77900 1.000 23.91000 103 ILE A N 1
ATOM 637 C CA . ILE A 1 103 ? 15.11500 1.08300 17.69600 1.000 20.10000 103 ILE A CA 1
ATOM 638 C C . ILE A 1 103 ? 16.40700 0.57000 17.07500 1.000 21.03000 103 ILE A C 1
ATOM 639 O O . ILE A 1 103 ? 16.38700 -0.09100 16.03100 1.000 22.70000 103 ILE A O 1
ATOM 644 N N . PHE A 1 104 ? 17.53300 0.87100 17.71400 1.000 16.85000 104 PHE A N 1
ATOM 645 C CA . PHE A 1 104 ? 18.84600 0.57700 17.15400 1.000 23.80000 104 PHE A CA 1
ATOM 646 C C . PHE A 1 104 ? 19.30400 -0.79300 17.64000 1.000 23.00000 104 PHE A C 1
ATOM 647 O O . PHE A 1 104 ? 19.51100 -1.00000 18.84000 1.000 20.12000 104 PHE A O 1
ATOM 655 N N . LEU A 1 105 ? 19.51200 -1.68000 16.68900 1.000 25.94000 105 LEU A N 1
ATOM 656 C CA . LEU A 1 105 ? 19.98300 -3.03400 17.00400 1.000 26.38000 105 LEU A CA 1
ATOM 657 C C . LEU A 1 105 ? 21.43100 -2.91400 17.42400 1.000 33.60000 105 LEU A C 1
ATOM 658 O O . LEU A 1 105 ? 22.10700 -2.06800 16.92100 1.000 43.81000 105 LEU A O 1
ATOM 670 N N . ALA A 1 107 ? 25.35300 -3.68300 17.46400 1.000 54.09000 107 ALA A N 1
ATOM 671 C CA . ALA A 1 107 ? 26.36300 -4.27300 16.59600 1.000 65.57000 107 ALA A CA 1
ATOM 672 C C . ALA A 1 107 ? 27.30600 -4.80100 17.65500 1.000 67.60000 107 ALA A C 1
ATOM 673 O O . ALA A 1 107 ? 26.90500 -5.54500 18.54300 1.000 62.21000 107 ALA A O 1
ATOM 675 N N . LYS A 1 108 ? 28.53500 -4.37600 17.57300 1.000 70.80000 108 LYS A N 1
ATOM 676 C CA . LYS A 1 108 ? 29.44700 -4.69900 18.65900 1.000 61.86000 108 LYS A CA 1
ATOM 677 C C . LYS A 1 108 ? 30.32200 -3.48400 18.91800 1.000 75.83000 108 LYS A C 1
ATOM 678 O O . LYS A 1 108 ? 30.73800 -2.79800 17.98000 1.000 71.38000 108 LYS A O 1
ATOM 684 N N . GLY A 1 109 ? 30.58900 -3.21700 20.19200 1.000 73.19000 109 GLY A N 1
ATOM 685 C CA . GLY A 1 109 ? 31.24700 -1.98400 20.56800 1.000 58.58000 109 GLY A CA 1
ATOM 686 C C . GLY A 1 109 ? 30.24300 -0.90300 20.91100 1.000 50.70000 109 GLY A C 1
ATOM 687 O O . GLY A 1 109 ? 29.22500 -1.17400 21.55400 1.000 62.06000 109 GLY A O 1
ATOM 688 N N . VAL A 1 110 ? 30.50800 0.32200 20.47000 1.000 40.55000 110 VAL A N 1
ATOM 689 C CA . VAL A 1 110 ? 29.68100 1.47000 20.80800 1.000 26.83000 110 VAL A CA 1
ATOM 690 C C . VAL A 1 110 ? 28.93000 1.99800 19.58600 1.000 31.09000 110 VAL A C 1
ATOM 691 O O . VAL A 1 110 ? 28.48700 3.14500 19.58100 1.000 28.39000 110 VAL A O 1
ATOM 695 N N . ARG A 1 111 ? 28.77200 1.17100 18.55000 1.000 26.15000 111 ARG A N 1
ATOM 696 C CA . ARG A 1 111 ? 28.16000 1.64400 17.31200 1.000 28.36000 111 ARG A CA 1
ATOM 697 C C . ARG A 1 111 ? 26.69800 2.02300 17.52300 1.000 27.13000 111 ARG A C 1
ATOM 698 O O . ARG A 1 111 ? 26.27800 3.13000 17.16800 1.000 26.80000 111 ARG A O 1
ATOM 706 N N . ALA A 1 112 ? 25.90500 1.11400 18.09700 1.000 26.57000 112 ALA A N 1
ATOM 707 C CA . ALA A 1 112 ? 24.48900 1.40100 18.30300 1.000 28.99000 112 ALA A CA 1
ATOM 708 C C . ALA A 1 112 ? 24.29200 2.53700 19.29900 1.000 20.52000 112 ALA A C 1
ATOM 709 O O . ALA A 1 112 ? 23.39500 3.37100 19.13000 1.000 14.97000 112 ALA A O 1
ATOM 711 N N . LYS A 1 113 ? 25.12000 2.58200 20.34500 1.000 23.63000 113 LYS A N 1
ATOM 712 C CA . LYS A 1 113 ? 25.03100 3.67200 21.31000 1.000 16.83000 113 LYS A CA 1
ATOM 713 C C . LYS A 1 113 ? 25.31900 5.01400 20.64900 1.000 18.40000 113 LYS A C 1
ATOM 714 O O . LYS A 1 113 ? 24.67100 6.02100 20.95900 1.000 25.73000 113 LYS A O 1
ATOM 720 N N . THR A 1 114 ? 26.28100 5.04500 19.72400 1.000 20.16000 114 THR A N 1
ATOM 721 C CA . THR A 1 114 ? 26.60200 6.28900 19.03300 1.000 19.21000 114 THR A CA 1
ATOM 722 C C . THR A 1 114 ? 25.49900 6.68300 18.05900 1.000 14.50000 114 THR A C 1
ATOM 723 O O . THR A 1 114 ? 25.19200 7.87200 17.90800 1.000 21.24000 114 THR A O 1
ATOM 727 N N . ALA A 1 115 ? 24.89000 5.70200 17.39000 1.000 13.03000 115 ALA A N 1
ATOM 728 C CA . ALA A 1 115 ? 23.83900 6.00900 16.42400 1.000 15.92000 115 ALA A CA 1
ATOM 729 C C . ALA A 1 115 ? 22.59400 6.55600 17.11000 1.000 22.35000 115 ALA A C 1
ATOM 730 O O . ALA A 1 115 ? 21.95800 7.48700 16.60200 1.000 22.17000 115 ALA A O 1
ATOM 732 N N . GLU A 1 116 ? 22.22700 5.98800 18.26200 1.000 17.63000 116 GLU A N 1
ATOM 733 C CA . GLU A 1 116 ? 21.07700 6.49800 19.00300 1.000 19.55000 116 GLU A CA 1
ATOM 734 C C . GLU A 1 116 ? 21.32000 7.92600 19.47400 1.000 25.61000 116 GLU A C 1
ATOM 735 O O . GLU A 1 116 ? 20.42900 8.78000 19.37900 1.000 22.49000 116 GLU A O 1
ATOM 741 N N . GLU A 1 117 ? 22.51900 8.20200 19.99200 1.000 22.87000 117 GLU A N 1
ATOM 742 C CA . GLU A 1 117 ? 22.84500 9.55600 20.42800 1.000 16.56000 117 GLU A CA 1
ATOM 743 C C . GLU A 1 117 ? 22.81200 10.53100 19.25800 1.000 26.25000 117 GLU A C 1
ATOM 744 O O . GLU A 1 117 ? 22.36600 11.67500 19.40400 1.000 25.80000 117 GLU A O 1
ATOM 750 N N . LEU A 1 118 ? 23.27900 10.09400 18.08700 1.000 25.64000 118 LEU A N 1
ATOM 751 C CA . LEU A 1 118 ? 23.22300 10.95100 16.90800 1.000 24.84000 118 LEU A CA 1
ATOM 752 C C . LEU A 1 118 ? 21.78500 11.16900 16.45500 1.000 28.95000 118 LEU A C 1
ATOM 753 O O . LEU A 1 118 ? 21.43400 12.26000 15.99200 1.000 25.35000 118 LEU A O 1
ATOM 758 N N . ALA A 1 119 ? 20.93700 10.14400 16.58700 1.000 19.50000 119 ALA A N 1
ATOM 759 C CA . ALA A 1 119 ? 19.53100 10.30000 16.22800 1.000 23.93000 119 ALA A CA 1
ATOM 760 C C . ALA A 1 119 ? 18.85900 11.36300 17.08600 1.000 26.95000 119 ALA A C 1
ATOM 761 O O . ALA A 1 119 ? 18.10700 12.20100 16.57400 1.000 32.78000 119 ALA A O 1
ATOM 763 N N . ARG A 1 120 ? 19.12100 11.34900 18.39600 1.000 21.09000 120 ARG A N 1
ATOM 764 C CA . ARG A 1 120 ? 18.56100 12.37100 19.27300 1.000 23.46000 120 ARG A CA 1
ATOM 765 C C . ARG A 1 120 ? 19.15000 13.74400 18.97900 1.000 25.38000 120 ARG A C 1
ATOM 766 O O . ARG A 1 120 ? 18.49100 14.76300 19.21500 1.000 30.03000 120 ARG A O 1
ATOM 774 N N . SER A 1 121 ? 20.38100 13.79400 18.46500 1.000 26.06000 121 SER A N 1
ATOM 775 C CA . SER A 1 121 ? 20.97900 15.06400 18.07500 1.000 27.44000 121 SER A CA 1
ATOM 776 C C . SER A 1 121 ? 20.34500 15.64900 16.82000 1.000 30.63000 121 SER A C 1
ATOM 777 O O . SER A 1 121 ? 20.59100 16.82000 16.51400 1.000 27.91000 121 SER A O 1
ATOM 780 N N . TYR A 1 122 ? 19.54200 14.87200 16.09200 1.000 25.91000 122 TYR A N 1
ATOM 781 C CA . TYR A 1 122 ? 18.89400 15.33400 14.87200 1.000 22.26000 122 TYR A CA 1
ATOM 782 C C . TYR A 1 122 ? 17.38400 15.47100 15.02100 1.000 32.42000 122 TYR A C 1
ATOM 783 O O . TYR A 1 122 ? 16.68200 15.59000 14.01200 1.000 35.45000 122 TYR A O 1
ATOM 792 N N . GLY A 1 123 ? 16.86600 15.45300 16.24700 1.000 27.51000 123 GLY A N 1
ATOM 793 C CA . GLY A 1 123 ? 15.44800 15.62300 16.47300 1.000 26.75000 123 GLY A CA 1
ATOM 794 C C . GLY A 1 123 ? 14.65700 14.34600 16.65300 1.000 36.68000 123 GLY A C 1
ATOM 795 O O . GLY A 1 123 ? 13.44500 14.41900 16.89100 1.000 36.33000 123 GLY A O 1
ATOM 796 N N . TYR A 1 124 ? 15.29200 13.18000 16.54100 1.000 30.09000 124 TYR A N 1
ATOM 797 C CA . TYR A 1 124 ? 14.61800 11.90300 16.77800 1.000 22.92000 124 TYR A CA 1
ATOM 798 C C . TYR A 1 124 ? 14.66700 11.63200 18.27700 1.000 30.76000 124 TYR A C 1
ATOM 799 O O . TYR A 1 124 ? 15.61500 11.03900 18.79300 1.000 35.36000 124 TYR A O 1
ATOM 808 N N . GLU A 1 125 ? 13.63200 12.07600 18.98900 1.000 32.49000 125 GLU A N 1
ATOM 809 C CA . GLU A 1 125 ? 13.60300 11.97000 20.44100 1.000 33.17000 125 GLU A CA 1
ATOM 810 C C . GLU A 1 125 ? 12.86800 10.73200 20.94500 1.000 26.89000 125 GLU A C 1
ATOM 811 O O . GLU A 1 125 ? 12.86100 10.48700 22.15600 1.000 32.27000 125 GLU A O 1
ATOM 817 N N . ASN A 1 126 ? 12.25700 9.95300 20.05700 1.000 25.44000 126 ASN A N 1
ATOM 818 C CA . ASN A 1 126 ? 11.63100 8.67900 20.40300 1.000 27.07000 126 ASN A CA 1
ATOM 819 C C . ASN A 1 126 ? 12.54300 7.57600 19.87300 1.000 32.63000 126 ASN A C 1
ATOM 820 O O . ASN A 1 126 ? 12.54500 7.28500 18.67400 1.000 30.18000 126 ASN A O 1
ATOM 825 N N . THR A 1 127 ? 13.33200 6.97600 20.76300 1.000 23.39000 127 THR A N 1
ATOM 826 C CA . THR A 1 127 ? 14.33700 5.99900 20.37000 1.000 27.55000 127 THR A CA 1
ATOM 827 C C . THR A 1 127 ? 14.28400 4.77900 21.28000 1.000 23.47000 127 THR A C 1
ATOM 828 O O . THR A 1 127 ? 13.76100 4.82400 22.39600 1.000 24.62000 127 THR A O 1
ATOM 832 N N . GLY A 1 128 ? 14.84900 3.67700 20.77400 1.000 19.08000 128 GLY A N 1
ATOM 833 C CA . GLY A 1 128 ? 14.99900 2.46800 21.55400 1.000 19.72000 128 GLY A CA 1
ATOM 834 C C . GLY A 1 128 ? 16.29800 1.77200 21.19600 1.000 22.59000 128 GLY A C 1
ATOM 835 O O . GLY A 1 128 ? 16.98300 2.15100 20.24400 1.000 26.60000 128 GLY A O 1
ATOM 836 N N . ILE A 1 129 ? 16.63000 0.74600 21.97700 1.000 19.46000 129 ILE A N 1
ATOM 837 C CA . ILE A 1 129 ? 17.86600 -0.00700 21.78100 1.000 23.64000 129 ILE A CA 1
ATOM 838 C C . ILE A 1 129 ? 17.61200 -1.47600 22.08800 1.000 33.33000 129 ILE A C 1
ATOM 839 O O . ILE A 1 129 ? 17.02600 -1.81000 23.12300 1.000 32.99000 129 ILE A O 1
ATOM 844 N N . TYR A 1 130 ? 18.05400 -2.35300 21.18500 1.000 30.12000 130 TYR A N 1
ATOM 845 C CA . TYR A 1 130 ? 18.11600 -3.77800 21.46500 1.000 23.30000 130 TYR A CA 1
ATOM 846 C C . TYR A 1 130 ? 19.55900 -4.12800 21.79300 1.000 32.88000 130 TYR A C 1
ATOM 847 O O . TYR A 1 130 ? 20.40200 -4.14600 20.88300 1.000 30.71000 130 TYR A O 1
ATOM 856 N N . PRO A 1 131 ? 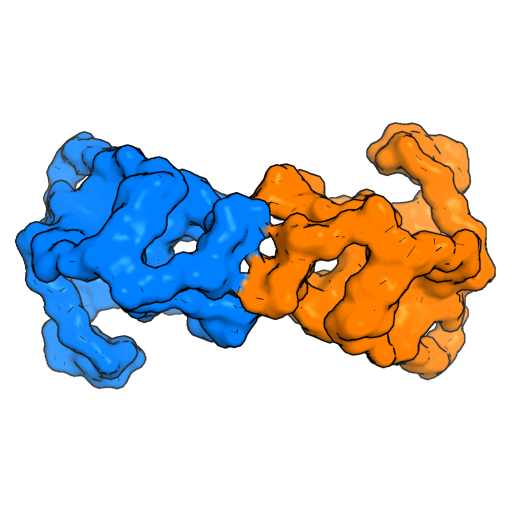19.89600 -4.40100 23.05600 1.000 34.58000 131 PRO A N 1
ATOM 857 C CA . PRO A 1 131 ? 21.31100 -4.60000 23.41500 1.000 36.90000 131 PRO A CA 1
ATOM 858 C C . PRO A 1 131 ? 21.95700 -5.80400 22.75300 1.000 36.42000 131 PRO A C 1
ATOM 859 O O . PRO A 1 131 ? 23.19100 -5.86100 22.68300 1.000 36.68000 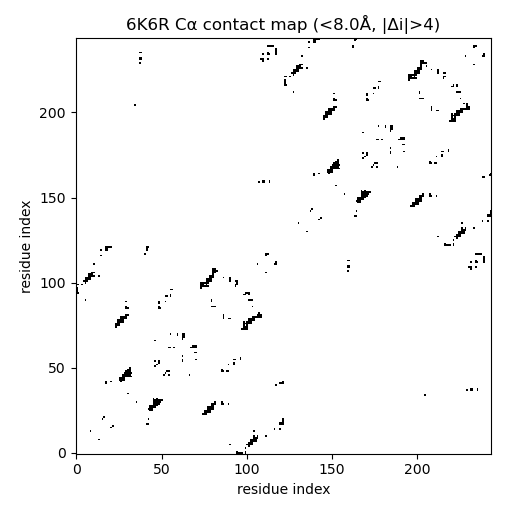131 PRO A O 1
ATOM 863 N N . GLY A 1 132 ? 21.17600 -6.76500 22.27000 1.000 32.64000 132 GLY A N 1
ATOM 864 C CA . GLY A 1 132 ? 21.76200 -7.95700 21.68400 1.000 30.47000 132 GLY A CA 1
ATOM 865 C C . GLY A 1 132 ? 22.38600 -7.67100 20.32900 1.000 36.38000 132 GLY A C 1
ATOM 866 O O . GLY A 1 132 ? 21.87100 -6.88200 19.53400 1.000 23.57000 132 GLY A O 1
ATOM 867 N N . SER A 1 133 ? 23.51700 -8.31900 20.07200 1.000 34.43000 133 SER A N 1
ATOM 868 C CA . SER A 1 133 ? 24.15000 -8.23000 18.76800 1.000 26.23000 133 SER A CA 1
ATOM 869 C C . SER A 1 133 ? 23.45000 -9.15600 17.77900 1.000 26.92000 133 SER A C 1
ATOM 870 O O . SER A 1 133 ? 22.66600 -10.03200 18.15700 1.000 26.46000 133 SER A O 1
ATOM 873 N N . ILE A 1 134 ? 23.73800 -8.94500 16.49300 1.000 30.05000 134 ILE A N 1
ATOM 874 C CA . ILE A 1 134 ? 23.17800 -9.81100 15.45800 1.000 33.13000 134 ILE A CA 1
ATOM 875 C C . ILE A 1 134 ? 23.61500 -11.25300 15.68200 1.000 27.65000 134 ILE A C 1
ATOM 876 O O . ILE A 1 134 ? 22.82900 -12.19200 15.50300 1.000 28.03000 134 ILE A O 1
ATOM 881 N N . THR A 1 135 ? 24.86900 -11.45000 16.09500 1.000 27.77000 135 THR A N 1
ATOM 882 C CA . THR A 1 135 ? 25.33500 -12.79000 16.43900 1.000 27.10000 135 THR A CA 1
ATOM 883 C C . THR A 1 135 ? 24.54300 -13.36300 17.60800 1.000 29.91000 135 THR A C 1
ATOM 884 O O . THR A 1 135 ? 24.14100 -14.53300 17.58200 1.000 39.69000 135 THR A O 1
ATOM 888 N N . GLU A 1 136 ? 24.30800 -12.55000 18.64200 1.000 28.83000 136 GLU A N 1
ATOM 889 C CA . GLU A 1 136 ? 23.48200 -12.98600 19.76400 1.000 35.19000 136 GLU A CA 1
ATOM 890 C C . GLU A 1 136 ? 22.05300 -13.26300 19.32000 1.000 35.21000 136 GLU A C 1
ATOM 891 O O . GLU A 1 136 ? 21.42800 -14.22900 19.77400 1.000 35.58000 136 GLU A O 1
ATOM 897 N N . TRP A 1 137 ? 21.51900 -12.42000 18.43300 1.000 33.75000 137 TRP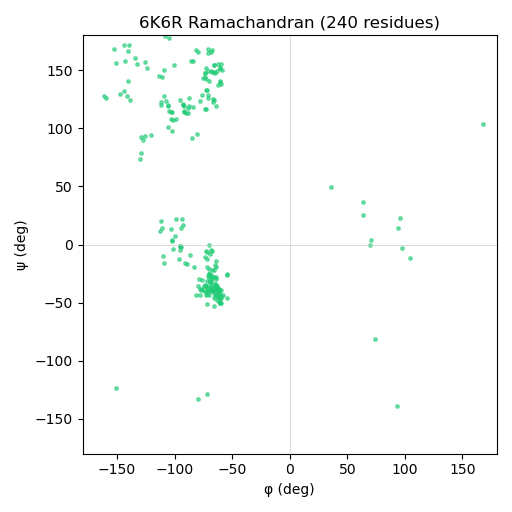 A N 1
ATOM 898 C CA . TRP A 1 137 ? 20.16600 -12.61600 17.92400 1.000 23.14000 137 TRP A CA 1
ATOM 899 C C . TRP A 1 137 ? 20.05600 -13.92500 17.15000 1.000 31.10000 137 TRP A C 1
ATOM 900 O O . TRP A 1 137 ? 19.12700 -14.71200 17.36600 1.000 34.09000 137 TRP A O 1
ATOM 911 N N . LEU A 1 138 ? 21.00500 -14.17600 16.24400 1.000 31.27000 138 LEU A N 1
ATOM 912 C CA . LEU A 1 138 ? 20.98000 -15.41300 15.47000 1.000 33.01000 138 LEU A CA 1
ATOM 913 C C . LEU A 1 138 ? 21.24600 -16.63200 16.34300 1.000 32.67000 138 LEU A C 1
ATOM 914 O O . LEU A 1 138 ? 20.74600 -17.72300 16.04800 1.000 36.24000 138 LEU A O 1
ATOM 919 N N . ALA A 1 139 ? 22.02600 -16.47100 17.41500 1.000 31.18000 139 ALA A N 1
ATOM 920 C CA . ALA A 1 139 ? 22.30200 -17.59900 18.29700 1.000 30.65000 139 ALA A CA 1
ATOM 921 C C . ALA A 1 139 ? 21.05400 -18.04700 19.04400 1.000 35.87000 139 ALA A C 1
ATOM 922 O O . ALA A 1 139 ? 20.93600 -19.22500 19.40200 1.000 34.14000 139 ALA A O 1
ATOM 924 N N . LYS A 1 140 ? 20.11400 -17.13300 19.28400 1.000 36.53000 140 LYS A N 1
ATOM 925 C CA . LYS A 1 140 ? 18.87300 -17.44100 19.97900 1.000 37.84000 140 LYS A CA 1
ATOM 926 C C . LYS A 1 140 ? 17.74000 -17.81400 19.02600 1.000 35.34000 140 LYS A C 1
ATOM 927 O O . LYS A 1 140 ? 16.57100 -17.78600 19.42600 1.000 41.90000 140 LYS A O 1
ATOM 933 N N . GLY A 1 141 ? 18.05900 -18.15600 17.78000 1.000 29.66000 141 GLY A N 1
ATOM 934 C CA . GLY A 1 141 ? 17.06200 -18.61200 16.83300 1.000 36.92000 141 GLY A CA 1
ATOM 935 C C . GLY A 1 141 ? 16.47000 -17.54800 15.93700 1.000 42.83000 141 GLY A C 1
ATOM 936 O O . GLY A 1 141 ? 15.45000 -17.80900 15.28800 1.000 37.87000 141 GLY A O 1
ATOM 937 N N . GLY A 1 142 ? 17.07700 -16.36300 15.86800 1.000 34.48000 142 GLY A N 1
ATOM 938 C CA . GLY A 1 142 ? 16.52900 -15.28700 15.06100 1.000 26.36000 142 GLY A CA 1
ATOM 939 C C . GLY A 1 142 ? 16.66600 -15.47700 13.56400 1.000 38.19000 142 GLY A C 1
ATOM 940 O O . GLY A 1 142 ? 16.11800 -14.66800 12.80700 1.000 37.53000 142 GLY A O 1
ATOM 941 N N . ALA A 1 143 ? 17.37300 -16.52100 13.12100 1.000 36.82000 143 ALA A N 1
ATOM 942 C CA . ALA A 1 143 ? 17.57900 -16.71900 11.68900 1.000 36.67000 143 ALA A CA 1
ATOM 943 C C . ALA A 1 143 ? 16.27400 -17.00900 10.96300 1.000 41.86000 143 ALA A C 1
ATOM 944 O O . ALA A 1 143 ? 16.10400 -16.60100 9.80900 1.000 50.77000 143 ALA A O 1
ATOM 946 N N . ASP A 1 144 ? 15.34400 -17.70700 11.61200 1.000 46.57000 144 ASP A N 1
ATOM 947 C CA . ASP A 1 144 ? 14.07400 -18.06100 10.99500 1.000 56.00000 144 ASP A CA 1
ATOM 948 C C . ASP A 1 144 ? 12.91900 -17.19300 11.48300 1.000 51.58000 144 ASP A C 1
ATOM 949 O O . ASP A 1 144 ? 11.75600 -17.53200 11.23700 1.000 60.17000 144 ASP A O 1
ATOM 954 N N . VAL A 1 145 ? 13.20800 -16.08600 12.16000 1.000 50.15000 145 VAL A N 1
ATOM 955 C CA . VAL A 1 145 ? 12.17700 -15.11400 12.50700 1.000 41.95000 145 VAL A CA 1
ATOM 956 C C . VAL A 1 145 ? 11.87100 -14.28300 11.26700 1.000 51.82000 145 VAL A C 1
ATOM 957 O O . VAL A 1 145 ? 12.77000 -13.66500 10.68600 1.000 49.57000 145 VAL A O 1
ATOM 961 N N . LYS A 1 146 ? 10.61000 -14.27500 10.86000 1.000 49.76000 146 LYS A N 1
ATOM 962 C CA . LYS A 1 146 ? 10.17000 -13.59200 9.65600 1.000 47.52000 146 LYS A CA 1
ATOM 963 C C . LYS A 1 146 ? 8.80100 -12.98100 9.91300 1.000 47.58000 146 LYS A C 1
ATOM 964 O O . LYS A 1 146 ? 8.08600 -13.41300 10.82000 1.000 49.35000 146 LYS A O 1
ATOM 970 N N . PRO A 1 147 ? 8.41700 -11.96700 9.13100 1.000 43.68000 147 PRO A N 1
ATOM 971 C CA . PRO A 1 147 ? 7.05300 -11.45500 9.30300 1.000 43.96000 147 PRO A CA 1
ATOM 972 C C . PRO A 1 147 ? 6.01600 -12.41100 8.72100 1.000 59.45000 147 PRO A C 1
ATOM 973 O O . PRO A 1 147 ? 4.87700 -12.47700 9.18400 1.000 69.13000 147 PRO A O 1
ATOM 976 N N . PHE B 1 25 ? 57.58600 -22.63300 6.14400 1.000 47.92000 25 PHE D N 1
ATOM 977 C CA . PHE B 1 25 ? 56.67600 -21.71400 5.47200 1.000 44.23000 25 PHE D CA 1
ATOM 978 C C . PHE B 1 25 ? 56.35600 -22.20500 4.06500 1.000 45.25000 25 PHE D C 1
ATOM 979 O O . PHE B 1 25 ? 56.91900 -21.71900 3.08400 1.000 50.58000 25 PHE D O 1
ATOM 987 N N . THR B 1 26 ? 55.44500 -23.16800 3.97600 1.000 44.70000 26 THR D N 1
ATOM 988 C CA . THR B 1 26 ? 55.11600 -23.77000 2.69500 1.000 46.58000 26 THR D CA 1
ATOM 989 C C . THR B 1 26 ? 54.34800 -22.78800 1.81300 1.000 50.23000 26 THR D C 1
ATOM 990 O O . THR B 1 26 ? 53.83800 -21.76000 2.26800 1.000 54.42000 26 THR D O 1
ATOM 994 N N . THR B 1 27 ? 54.28400 -23.11700 0.52500 1.000 42.55000 27 THR D N 1
ATOM 995 C CA . THR B 1 27 ? 53.52400 -22.34900 -0.44900 1.000 36.50000 27 THR D CA 1
ATOM 996 C C . THR B 1 27 ? 52.12500 -22.90600 -0.66900 1.000 38.81000 27 THR D C 1
ATOM 997 O O . THR B 1 27 ? 51.36300 -22.34000 -1.46100 1.000 36.16000 27 THR D O 1
ATOM 1001 N N . LYS B 1 28 ? 51.77200 -23.99600 0.00700 1.000 26.48000 28 LYS D N 1
ATOM 1002 C CA . LYS B 1 28 ? 50.47200 -24.62100 -0.19300 1.000 38.65000 28 LYS D CA 1
ATOM 1003 C C . LYS B 1 28 ? 49.37800 -23.76400 0.43400 1.000 31.99000 28 LYS D C 1
ATOM 1004 O O . LYS B 1 28 ? 49.36000 -23.55800 1.65200 1.000 36.46000 28 LYS D O 1
ATOM 1010 N N . ALA B 1 29 ? 48.47300 -23.26300 -0.40200 1.000 29.67000 29 ALA D N 1
ATOM 1011 C CA . ALA B 1 29 ? 47.35700 -22.47200 0.08700 1.000 30.31000 29 ALA D CA 1
ATOM 1012 C C . ALA B 1 29 ? 46.43400 -23.34300 0.93900 1.000 28.53000 29 ALA D C 1
ATOM 1013 O O . ALA B 1 29 ? 46.39000 -24.56400 0.76600 1.000 33.14000 29 ALA D O 1
ATOM 1015 N N . PRO B 1 30 ? 45.69200 -22.74700 1.87100 1.000 32.56000 30 PRO D N 1
ATOM 1016 C CA . PRO B 1 30 ? 44.82200 -23.54900 2.73700 1.000 27.43000 30 PRO D CA 1
ATOM 1017 C C . PRO B 1 30 ? 43.66600 -24.16800 1.96800 1.000 16.50000 30 PRO D C 1
ATOM 1018 O O . PRO B 1 30 ? 43.17600 -23.61800 0.97800 1.000 14.12000 30 PRO D O 1
ATOM 1022 N N . LYS B 1 31 ? 43.23500 -25.33300 2.44300 1.000 21.79000 31 LYS D N 1
ATOM 1023 C CA . LYS B 1 31 ? 42.09000 -26.01600 1.85700 1.000 17.60000 31 LYS D CA 1
ATOM 1024 C C . LYS B 1 31 ? 40.80600 -25.27300 2.20300 1.000 25.84000 31 LYS D C 1
ATOM 1025 O O . LYS B 1 31 ? 40.58200 -24.90200 3.35900 1.000 31.64000 31 LYS D O 1
ATOM 1031 N N . ILE B 1 32 ? 39.96200 -25.05500 1.20000 1.000 29.13000 32 ILE D N 1
ATOM 1032 C CA . ILE B 1 32 ? 38.72300 -24.30400 1.37300 1.000 25.32000 32 ILE D CA 1
ATOM 1033 C C . ILE B 1 32 ? 37.62200 -25.26400 1.80600 1.000 27.14000 32 ILE D C 1
ATOM 1034 O O . ILE B 1 32 ? 37.29200 -26.21200 1.08600 1.000 32.83000 32 ILE D O 1
ATOM 1039 N N . TYR B 1 33 ? 37.05500 -25.01800 2.98300 1.000 31.42000 33 TYR D N 1
ATOM 1040 C CA . TYR B 1 33 ? 35.96800 -25.82300 3.52100 1.000 24.52000 33 TYR D CA 1
ATOM 1041 C C . TYR B 1 33 ? 34.63300 -25.12400 3.29400 1.000 36.19000 33 TYR D C 1
ATOM 1042 O O . TYR B 1 33 ? 34.56500 -23.89800 3.17400 1.000 34.72000 33 TYR D O 1
ATOM 1051 N N . THR B 1 34 ? 33.56800 -25.91600 3.23600 1.000 28.66000 34 THR D N 1
ATOM 1052 C CA . THR B 1 34 ? 32.21600 -25.41200 3.05100 1.000 23.66000 34 THR D CA 1
ATOM 1053 C C . THR B 1 34 ? 31.42500 -25.56300 4.34600 1.000 27.93000 34 THR D C 1
ATOM 1054 O O . THR B 1 34 ? 31.92900 -26.06100 5.35700 1.000 31.24000 34 THR D O 1
ATOM 1058 N N . PHE B 1 35 ? 30.16500 -25.12300 4.30400 1.000 22.47000 35 PHE D N 1
ATOM 1059 C CA . PHE B 1 35 ? 29.30400 -25.21500 5.48000 1.000 25.95000 35 PHE D CA 1
ATOM 1060 C C . PHE B 1 35 ? 29.12000 -26.66400 5.91300 1.000 35.91000 35 PHE D C 1
ATOM 1061 O O . PHE B 1 35 ? 29.24400 -26.99000 7.09900 1.000 36.32000 35 PHE D O 1
ATOM 1069 N N . ASP B 1 36 ? 28.82300 -27.55000 4.95800 1.000 34.78000 36 ASP D N 1
ATOM 1070 C CA . ASP B 1 36 ? 28.57200 -28.94800 5.29600 1.000 34.61000 36 ASP D CA 1
ATOM 1071 C C . ASP B 1 36 ? 29.81200 -29.60800 5.88600 1.000 30.29000 36 ASP D C 1
ATOM 1072 O O . ASP B 1 36 ? 29.71200 -30.39200 6.83700 1.000 31.84000 36 ASP D O 1
ATOM 1077 N N . GLN B 1 37 ? 30.99000 -29.30100 5.33900 1.000 30.94000 37 GLN D N 1
ATOM 1078 C CA . GLN B 1 37 ? 32.22000 -29.88600 5.86300 1.000 30.66000 37 GLN D CA 1
ATOM 1079 C C . GLN B 1 37 ? 32.49500 -29.41400 7.28500 1.000 31.69000 37 GLN D C 1
ATOM 1080 O O . GLN B 1 37 ? 32.97000 -30.19200 8.12100 1.000 33.95000 37 GLN D O 1
ATOM 1086 N N . VAL B 1 38 ? 32.20700 -28.14400 7.57800 1.000 33.19000 38 VAL D N 1
ATOM 1087 C CA . VAL B 1 38 ? 32.35500 -27.65300 8.94400 1.000 36.62000 38 VAL D CA 1
ATOM 1088 C C . VAL B 1 38 ? 31.26900 -28.24100 9.83700 1.000 26.62000 38 VAL D C 1
ATOM 1089 O O . VAL B 1 38 ? 31.52500 -28.60500 10.99100 1.000 29.45000 38 VAL D O 1
ATOM 1093 N N . ARG B 1 39 ? 30.04400 -28.35400 9.31600 1.000 28.31000 39 ARG D N 1
ATOM 1094 C CA . ARG B 1 39 ? 28.97200 -28.98700 10.07900 1.000 36.03000 39 ARG D CA 1
ATOM 1095 C C . ARG B 1 39 ? 29.28200 -30.45400 10.34800 1.000 38.42000 39 ARG D C 1
ATOM 1096 O O . ARG B 1 39 ? 28.93400 -30.98700 11.40800 1.000 32.51000 39 ARG D O 1
ATOM 1104 N N . ASN B 1 40 ? 29.94000 -31.12400 9.39800 1.000 32.01000 40 ASN D N 1
ATOM 1105 C CA . ASN B 1 40 ? 30.34500 -32.50800 9.61900 1.000 34.47000 40 ASN D CA 1
ATOM 1106 C C . ASN B 1 40 ? 31.44100 -32.59900 10.67300 1.000 34.39000 40 ASN D C 1
ATOM 1107 O O . ASN B 1 40 ? 31.43900 -33.51800 11.50100 1.000 37.29000 40 ASN D O 1
ATOM 1112 N N . LEU B 1 41 ? 32.38300 -31.65300 10.66100 1.000 44.76000 41 LEU D N 1
ATOM 1113 C CA . LEU B 1 41 ? 33.47600 -31.68500 11.62700 1.000 38.50000 41 LEU D CA 1
ATOM 1114 C C . LEU B 1 41 ? 33.00100 -31.32700 13.03000 1.000 39.49000 41 LEU D C 1
ATOM 1115 O O . LEU B 1 41 ? 33.55900 -31.82200 14.01500 1.000 35.06000 41 LEU D O 1
ATOM 1120 N N . VAL B 1 42 ? 31.98400 -30.47200 13.14300 1.000 32.65000 42 VAL D N 1
ATOM 1121 C CA . VAL B 1 42 ? 31.43200 -30.15800 14.45700 1.000 42.40000 42 VAL D CA 1
ATOM 1122 C C . VAL B 1 42 ? 30.64300 -31.34300 14.99800 1.000 41.90000 42 VAL D C 1
ATOM 1123 O O . VAL B 1 42 ? 30.75100 -31.69100 16.18000 1.000 39.95000 42 VAL D O 1
ATOM 1127 N N . GLU B 1 43 ? 29.84900 -31.99100 14.14200 1.000 41.91000 43 GLU D N 1
ATOM 1128 C CA . GLU B 1 43 ? 29.04000 -33.12000 14.59100 1.000 42.46000 43 GLU D CA 1
ATOM 1129 C C . GLU B 1 43 ? 29.89900 -34.35300 14.85000 1.000 45.90000 43 GLU D C 1
ATOM 1130 O O . GLU B 1 43 ? 29.62400 -35.12300 15.77800 1.000 48.70000 43 GLU D O 1
ATOM 1136 N N . HIS B 1 44 ? 30.94000 -34.55900 14.04200 1.000 42.10000 44 HIS D N 1
ATOM 1137 C CA . HIS B 1 44 ? 31.85700 -35.68800 14.19800 1.000 39.68000 44 HIS D CA 1
ATOM 1138 C C . HIS B 1 44 ? 33.27900 -35.14900 14.24800 1.000 38.37000 44 HIS D C 1
ATOM 1139 O O . HIS B 1 44 ? 33.93700 -35.00400 13.20900 1.000 38.44000 44 HIS D O 1
ATOM 1146 N N . PRO B 1 45 ? 33.78400 -34.83400 15.44100 1.000 43.64000 45 PRO D N 1
ATOM 1147 C CA . PRO B 1 45 ? 35.14600 -34.29500 15.54600 1.000 34.62000 45 PRO D CA 1
ATOM 1148 C C . PRO B 1 45 ? 36.18400 -35.27100 15.01100 1.000 45.07000 45 PRO D C 1
ATOM 1149 O O . PRO B 1 45 ? 36.09800 -36.48200 15.22300 1.000 50.28000 45 PRO D O 1
ATOM 1153 N N . ASN B 1 46 ? 37.16900 -34.72400 14.30500 1.000 42.52000 46 ASN D N 1
ATOM 1154 C CA . ASN B 1 46 ? 38.28700 -35.48400 13.76500 1.000 36.96000 46 ASN D CA 1
ATOM 1155 C C . ASN B 1 46 ? 39.54300 -35.12600 14.54800 1.000 45.54000 46 ASN D C 1
ATOM 1156 O O . ASN B 1 46 ? 39.87600 -33.94500 14.68800 1.000 55.88000 46 ASN D O 1
ATOM 1161 N N . ASP B 1 47 ? 40.23900 -36.14700 15.05300 1.000 55.38000 47 ASP D N 1
ATOM 1162 C CA . ASP B 1 47 ? 41.42200 -35.91900 15.87500 1.000 44.22000 47 ASP D CA 1
ATOM 1163 C C . ASP B 1 47 ? 42.59800 -35.35600 15.08700 1.000 47.66000 47 ASP D C 1
ATOM 1164 O O . ASP B 1 47 ? 43.60500 -34.98500 15.69800 1.000 39.99000 47 ASP D O 1
ATOM 1169 N N . LYS B 1 48 ? 42.50200 -35.28500 13.76000 1.000 46.98000 48 LYS D N 1
ATOM 1170 C CA . LYS B 1 48 ? 43.55700 -34.70900 12.93900 1.000 45.27000 48 LYS D CA 1
ATOM 1171 C C . LYS B 1 48 ? 43.31200 -33.24700 12.59000 1.000 35.28000 48 LYS D C 1
ATOM 1172 O O . LYS B 1 48 ? 44.23200 -32.58200 12.10300 1.000 34.87000 48 LYS D O 1
ATOM 1178 N N . LYS B 1 49 ? 42.10800 -32.73300 12.82300 1.000 31.05000 49 LYS D N 1
ATOM 1179 C CA . LYS B 1 49 ? 41.73400 -31.38700 12.42000 1.000 32.46000 49 LYS D CA 1
ATOM 1180 C C . LYS B 1 49 ? 41.25500 -30.58600 13.62300 1.000 41.61000 49 LYS D C 1
ATOM 1181 O O . LYS B 1 49 ? 40.72500 -31.14000 14.59100 1.000 41.01000 49 LYS D O 1
ATOM 1187 N N . LEU B 1 50 ? 41.44500 -29.26900 13.54800 1.000 29.25000 50 LEU D N 1
ATOM 1188 C CA . LEU B 1 50 ? 41.05300 -28.35700 14.61700 1.000 24.88000 50 LEU D CA 1
ATOM 1189 C C . LEU B 1 50 ? 40.43200 -27.11700 13.99700 1.000 21.30000 50 LEU D C 1
ATOM 1190 O O . LEU B 1 50 ? 41.05700 -26.46500 13.15600 1.000 27.54000 50 LEU D O 1
ATOM 1195 N N . LEU B 1 51 ? 39.20900 -26.79400 14.40800 1.000 19.92000 51 LEU D N 1
ATOM 1196 C CA . LEU B 1 51 ? 38.56100 -25.56300 13.97600 1.000 20.90000 51 LEU D CA 1
ATOM 1197 C C . LEU B 1 51 ? 39.01500 -24.42100 14.87800 1.000 22.52000 51 LEU D C 1
ATOM 1198 O O . LEU B 1 51 ? 38.78000 -24.45000 16.09100 1.000 24.65000 51 LEU D O 1
ATOM 1203 N N . VAL B 1 52 ? 39.66800 -23.42200 14.29100 1.000 20.17000 52 VAL D N 1
ATOM 1204 C CA . VAL B 1 52 ? 40.27400 -22.32400 15.03600 1.000 20.83000 52 VAL D CA 1
ATOM 1205 C C . VAL B 1 52 ? 39.42100 -21.07800 14.84500 1.000 14.64000 52 VAL D C 1
ATOM 1206 O O . VAL B 1 52 ? 39.23800 -20.60800 13.71500 1.000 19.73000 52 VAL D O 1
ATOM 1210 N N . ASP B 1 53 ? 38.90200 -20.54600 15.94800 1.000 27.25000 53 ASP D N 1
ATOM 1211 C CA . ASP B 1 53 ? 38.16800 -19.28700 15.94300 1.000 22.84000 53 ASP D CA 1
ATOM 1212 C C . ASP B 1 53 ? 39.14200 -18.15600 16.25200 1.000 21.68000 53 ASP D C 1
ATOM 1213 O O . ASP B 1 53 ? 39.76500 -18.14200 17.32000 1.000 27.81000 53 ASP D O 1
ATOM 1218 N N . VAL B 1 54 ? 39.27500 -17.21200 15.32100 1.000 21.14000 54 VAL D N 1
ATOM 1219 C CA . VAL B 1 54 ? 40.24300 -16.13100 15.45100 1.000 29.48000 54 VAL D CA 1
ATOM 1220 C C . VAL B 1 54 ? 39.59700 -14.83700 15.93700 1.000 35.11000 54 VAL D C 1
ATOM 1221 O O . VAL B 1 54 ? 40.25900 -13.79600 15.97800 1.000 20.26000 54 VAL D O 1
ATOM 1225 N N . ARG B 1 55 ? 38.32100 -14.87800 16.31300 1.000 32.37000 55 ARG D N 1
ATOM 1226 C CA . ARG B 1 55 ? 37.66300 -13.70000 16.85400 1.000 24.59000 55 ARG D CA 1
ATOM 1227 C C . ARG B 1 55 ? 38.18800 -13.39100 18.25500 1.000 30.21000 55 ARG D C 1
ATOM 1228 O O . ARG B 1 55 ? 38.88600 -14.19100 18.88400 1.000 27.42000 55 ARG D O 1
ATOM 1236 N N . GLU B 1 56 ? 37.84000 -12.20300 18.74200 1.000 33.17000 56 GLU D N 1
ATOM 1237 C CA . GLU B 1 56 ? 38.17200 -11.83900 20.10700 1.000 34.22000 56 GLU D CA 1
ATOM 1238 C C . GLU B 1 56 ? 37.26500 -12.59100 21.07900 1.000 27.25000 56 GLU D C 1
ATOM 1239 O O . GLU B 1 56 ? 36.10600 -12.87300 20.76300 1.000 30.54000 56 GLU D O 1
ATOM 1245 N N . PRO B 1 57 ? 37.77100 -12.93200 22.26700 1.000 31.00000 57 PRO D N 1
ATOM 1246 C CA . PRO B 1 57 ? 36.91200 -13.60100 23.25900 1.000 38.35000 57 PRO D CA 1
ATOM 1247 C C . PRO B 1 57 ? 35.63800 -12.83200 23.55200 1.000 33.23000 57 PRO D C 1
ATOM 1248 O O . PRO B 1 57 ? 34.62800 -13.43400 23.93700 1.000 34.15000 57 PRO D O 1
ATOM 1252 N N . LYS B 1 58 ? 35.65600 -11.51000 23.36300 1.000 39.05000 58 LYS D N 1
ATOM 1253 C CA . LYS B 1 58 ? 34.45400 -10.70500 23.55100 1.000 39.65000 58 LYS D CA 1
ATOM 1254 C C . LYS B 1 58 ? 33.35300 -11.11900 22.58100 1.000 43.89000 58 LYS D C 1
ATOM 1255 O O . LYS B 1 58 ? 32.17500 -11.17800 22.95500 1.000 42.87000 58 LYS D O 1
ATOM 1261 N N . GLU B 1 59 ? 33.71600 -11.41000 21.32900 1.000 40.74000 59 GLU D N 1
ATOM 1262 C CA . GLU B 1 59 ? 32.73100 -11.83200 20.33900 1.000 29.12000 59 GLU D CA 1
ATOM 1263 C C . GLU B 1 59 ? 32.29100 -13.27500 20.54500 1.000 35.35000 59 GLU D C 1
ATOM 1264 O O . GLU B 1 59 ? 31.14700 -13.62000 20.22500 1.000 36.21000 59 GLU D O 1
ATOM 1270 N N . VAL B 1 60 ? 33.17800 -14.12800 21.06500 1.000 30.44000 60 VAL D N 1
ATOM 1271 C CA . VAL B 1 60 ? 32.83500 -15.52900 21.27400 1.000 34.90000 60 VAL D CA 1
ATOM 1272 C C . VAL B 1 60 ? 31.77400 -15.69200 22.35600 1.000 36.31000 60 VAL D C 1
ATOM 1273 O O . VAL B 1 60 ? 31.07000 -16.70900 22.38200 1.000 38.12000 60 VAL D O 1
ATOM 1277 N N . LYS B 1 61 ? 31.62900 -14.70600 23.24600 1.000 37.35000 61 LYS D N 1
ATOM 1278 C CA . LYS B 1 61 ? 30.57600 -14.77200 24.25600 1.000 34.21000 61 LYS D CA 1
ATOM 1279 C C . LYS B 1 61 ? 29.19100 -14.74100 23.62400 1.000 30.40000 61 LYS D C 1
ATOM 1280 O O . LYS B 1 61 ? 28.23700 -15.28200 24.19400 1.000 35.89000 61 LYS D O 1
ATOM 1286 N N . ASP B 1 62 ? 29.05900 -14.11400 22.45300 1.000 28.12000 62 ASP D N 1
ATOM 1287 C CA . ASP B 1 62 ? 27.76800 -14.07000 21.77600 1.000 26.61000 62 ASP D CA 1
ATOM 1288 C C . ASP B 1 62 ? 27.42200 -15.41500 21.14800 1.000 30.98000 62 ASP D C 1
ATOM 1289 O O . ASP B 1 62 ? 26.26300 -15.84200 21.19100 1.000 39.22000 62 ASP D O 1
ATOM 1294 N N . TYR B 1 63 ? 28.40700 -16.09000 20.55800 1.000 33.51000 63 TYR D N 1
ATOM 1295 C CA . TYR B 1 63 ? 28.21200 -17.44300 20.05300 1.000 26.80000 63 TYR D CA 1
ATOM 1296 C C . TYR B 1 63 ? 29.56800 -18.10500 19.87300 1.000 31.17000 63 TYR D C 1
ATOM 1297 O O . TYR B 1 63 ? 30.44900 -17.54700 19.21200 1.000 33.97000 63 TYR D O 1
ATOM 1306 N N . LYS B 1 64 ? 29.72300 -19.29100 20.45200 1.000 27.07000 64 LYS D N 1
ATOM 1307 C CA . LYS B 1 64 ? 30.90500 -20.12100 20.26300 1.000 28.24000 64 LYS D CA 1
ATOM 1308 C C . LYS B 1 64 ? 30.50500 -21.35300 19.46700 1.000 35.20000 64 LYS D C 1
ATOM 1309 O O . LYS B 1 64 ? 29.64300 -22.12400 19.90500 1.000 38.83000 64 LYS D O 1
ATOM 1315 N N . MET B 1 65 ? 31.11300 -21.53000 18.30300 1.000 27.42000 65 MET D N 1
ATOM 1316 C CA . MET B 1 65 ? 30.90300 -22.75500 17.54400 1.000 31.93000 65 MET D CA 1
ATOM 1317 C C . MET B 1 65 ? 31.48800 -23.91800 18.33300 1.000 28.84000 65 MET D C 1
ATOM 1318 O O . MET B 1 65 ? 32.66900 -23.87000 18.70300 1.000 32.75000 65 MET D O 1
ATOM 1323 N N . PRO B 1 66 ? 30.70900 -24.95600 18.63700 1.000 31.09000 66 PRO D N 1
ATOM 1324 C CA . PRO B 1 66 ? 31.22800 -26.04800 19.47000 1.000 29.97000 66 PRO D CA 1
ATOM 1325 C C . PRO B 1 66 ? 32.43100 -26.72700 18.83400 1.000 24.64000 66 PRO D C 1
ATOM 1326 O O . PRO B 1 66 ? 32.58500 -26.75300 17.61000 1.000 27.95000 66 PRO D O 1
ATOM 1330 N N . THR B 1 67 ? 33.29000 -27.27400 19.69600 1.000 26.18000 67 THR D N 1
ATOM 1331 C CA . THR B 1 67 ? 34.54100 -27.96000 19.37700 1.000 28.82000 67 THR D CA 1
ATOM 1332 C C . THR B 1 67 ? 35.62600 -27.02000 18.86200 1.000 31.33000 67 THR D C 1
ATOM 1333 O O . THR B 1 67 ? 36.73700 -27.48400 18.58200 1.000 27.51000 67 THR D O 1
ATOM 1337 N N . THR B 1 68 ? 35.35700 -25.72300 18.74000 1.000 27.58000 68 THR D N 1
ATOM 1338 C CA . THR B 1 68 ? 36.37600 -24.80800 18.25200 1.000 26.29000 68 THR D CA 1
ATOM 1339 C C . THR B 1 68 ? 37.29300 -24.36500 19.38700 1.000 24.71000 68 THR D C 1
ATOM 1340 O O . THR B 1 68 ? 36.94400 -24.42500 20.56900 1.000 32.04000 68 THR D O 1
ATOM 1344 N N . ILE B 1 69 ? 38.48700 -23.92300 19.00700 1.000 27.91000 69 ILE D N 1
ATOM 1345 C CA . ILE B 1 69 ? 39.42600 -23.30400 19.93000 1.000 18.55000 69 ILE D CA 1
ATOM 1346 C C . ILE B 1 69 ? 39.58300 -21.84400 19.53300 1.000 28.54000 69 ILE D C 1
ATOM 1347 O O . ILE B 1 69 ? 39.54900 -21.48900 18.34900 1.000 25.90000 69 ILE D O 1
ATOM 1352 N N . ASN B 1 70 ? 39.74700 -20.99100 20.53800 1.000 31.56000 70 ASN D N 1
ATOM 1353 C CA . ASN B 1 70 ? 39.78100 -19.54700 20.33700 1.000 25.76000 70 ASN D CA 1
ATOM 1354 C C . ASN B 1 70 ? 41.22500 -19.06200 20.40800 1.000 21.88000 70 ASN D C 1
ATOM 1355 O O . ASN B 1 70 ? 41.82300 -19.02200 21.48800 1.000 24.88000 70 ASN D O 1
ATOM 1360 N N . ILE B 1 71 ? 41.77800 -18.69300 19.25700 1.000 27.18000 71 ILE D N 1
ATOM 1361 C CA . ILE B 1 71 ? 43.09300 -18.06400 19.18100 1.000 29.60000 71 ILE D CA 1
ATOM 1362 C C . ILE B 1 71 ? 42.91000 -16.70300 18.52000 1.000 25.42000 71 ILE D C 1
ATOM 1363 O O . ILE B 1 71 ? 42.90700 -16.61000 17.28300 1.000 24.49000 71 ILE D O 1
ATOM 1368 N N . PRO B 1 72 ? 42.74100 -15.63000 19.29300 1.000 25.07000 72 PRO D N 1
ATOM 1369 C CA . PRO B 1 72 ? 42.42400 -14.32600 18.69000 1.000 25.99000 72 PRO D CA 1
ATOM 1370 C C . PRO B 1 72 ? 43.62500 -13.75000 17.95300 1.000 25.51000 72 PRO D C 1
ATOM 1371 O O . PRO B 1 72 ? 44.72200 -13.65000 18.50500 1.000 29.54000 72 PRO D O 1
ATOM 1375 N N . VAL B 1 73 ? 43.40200 -13.36000 16.69700 1.000 26.85000 73 VAL D N 1
ATOM 1376 C CA . VAL B 1 73 ? 44.50300 -12.90400 15.85400 1.000 31.23000 73 VAL D CA 1
ATOM 1377 C C . VAL B 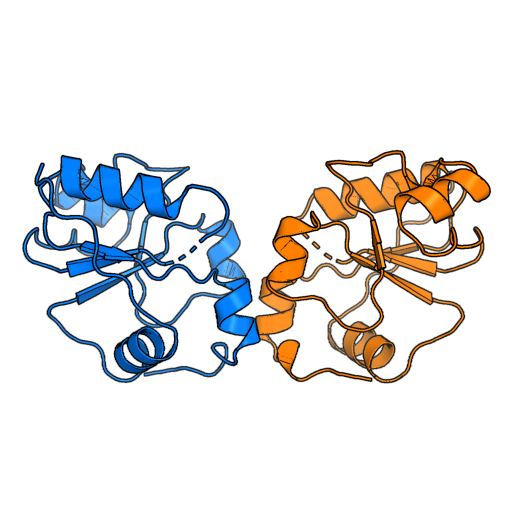1 73 ? 44.87800 -11.45900 16.17200 1.000 26.17000 73 VAL D C 1
ATOM 1378 O O . VAL B 1 73 ? 46.05700 -11.09100 16.13300 1.000 26.36000 73 VAL D O 1
ATOM 1382 N N . ASN B 1 74 ? 43.89300 -10.61900 16.50500 1.000 24.70000 74 ASN D N 1
ATOM 1383 C CA . ASN B 1 74 ? 44.18800 -9.21300 16.77500 1.000 31.62000 74 ASN D CA 1
ATOM 1384 C C . ASN B 1 74 ? 44.95900 -9.04400 18.08000 1.000 31.87000 74 ASN D C 1
ATOM 1385 O O . ASN B 1 74 ? 45.92900 -8.27700 18.13700 1.000 35.77000 74 ASN D O 1
ATOM 1390 N N . SER B 1 75 ? 44.54700 -9.75200 19.13500 1.000 36.50000 75 SER D N 1
ATOM 1391 C CA . SER B 1 75 ? 45.19500 -9.63600 20.43800 1.000 29.85000 75 SER D CA 1
ATOM 1392 C C . SER B 1 75 ? 46.50400 -10.41600 20.50400 1.000 36.86000 75 SER D C 1
ATOM 1393 O O . SER B 1 75 ? 47.50000 -9.91800 21.04600 1.000 29.45000 75 SER D O 1
ATOM 1396 N N . ALA B 1 76 ? 46.51700 -11.64100 19.97900 1.000 30.95000 76 ALA D N 1
ATOM 1397 C CA . ALA B 1 76 ? 47.67500 -12.52900 20.06300 1.000 29.48000 76 ALA D CA 1
ATOM 1398 C C . ALA B 1 76 ? 48.00100 -13.07200 18.68000 1.000 27.27000 76 ALA D C 1
ATOM 1399 O O . ALA B 1 76 ? 47.75900 -14.24800 18.38700 1.000 37.04000 76 ALA D O 1
ATOM 1401 N N . PRO B 1 77 ? 48.56200 -12.23700 17.80000 1.000 25.41000 77 PRO D N 1
ATOM 1402 C CA . PRO B 1 77 ? 48.96200 -12.74300 16.48000 1.000 22.87000 77 PRO D CA 1
ATOM 1403 C C . PRO B 1 77 ? 50.15600 -13.67800 16.53200 1.000 24.97000 77 PRO D C 1
ATOM 1404 O O . PRO B 1 77 ? 50.34000 -14.47000 15.60000 1.000 34.31000 77 PRO D O 1
ATOM 1408 N N . GLY B 1 78 ? 50.96500 -13.62000 17.58500 1.000 23.41000 78 GLY D N 1
ATOM 1409 C CA . GLY B 1 78 ? 52.07400 -14.54200 17.73400 1.000 14.88000 78 GLY D CA 1
ATOM 1410 C C . GLY B 1 78 ? 51.76200 -15.69800 18.66200 1.000 16.69000 78 GLY D C 1
ATOM 1411 O O . GLY B 1 78 ? 52.67400 -16.32800 19.20500 1.000 27.38000 78 GLY D O 1
ATOM 1412 N N . ALA B 1 79 ? 50.47000 -15.98800 18.84500 1.000 18.56000 79 ALA D N 1
ATOM 1413 C CA . ALA B 1 79 ? 50.06100 -17.04300 19.76900 1.000 22.48000 79 ALA D CA 1
ATOM 1414 C C . ALA B 1 79 ? 50.63800 -18.39300 19.36200 1.000 25.12000 79 ALA D C 1
ATOM 1415 O O . ALA B 1 79 ? 51.23500 -19.09900 20.18300 1.000 28.20000 79 ALA D O 1
ATOM 1417 N N . LEU B 1 80 ? 50.47100 -18.77000 18.09400 1.000 31.48000 80 LEU D N 1
ATOM 1418 C CA . LEU B 1 80 ? 50.97000 -20.05600 17.62000 1.000 27.69000 80 LEU D CA 1
ATOM 1419 C C . LEU B 1 80 ? 52.49000 -20.13100 17.59700 1.000 28.50000 80 LEU D C 1
ATOM 1420 O O . LEU B 1 80 ? 53.03400 -21.20500 17.31500 1.000 22.48000 80 LEU D O 1
ATOM 1425 N N . GLY B 1 81 ? 53.18200 -19.03000 17.88000 1.000 28.70000 81 GLY D N 1
ATOM 1426 C CA . GLY B 1 81 ? 54.61200 -19.02400 18.07800 1.000 31.64000 81 GLY D CA 1
ATOM 1427 C C . GLY B 1 81 ? 55.05100 -19.11800 19.52200 1.000 36.18000 81 GLY D C 1
ATOM 1428 O O . GLY B 1 81 ? 56.25600 -19.14700 19.78800 1.000 28.92000 81 GLY D O 1
ATOM 1429 N N . LEU B 1 82 ? 54.11000 -19.16800 20.46400 1.000 30.30000 82 LEU D N 1
ATOM 1430 C CA . LEU B 1 82 ? 54.45400 -19.26300 21.87300 1.000 32.87000 82 LEU D CA 1
ATOM 1431 C C . LEU B 1 82 ? 55.01400 -20.64900 22.19400 1.000 33.47000 82 LEU D C 1
ATOM 1432 O O . LEU B 1 82 ? 54.64100 -21.63900 21.56100 1.000 38.41000 82 LEU D O 1
ATOM 1437 N N . PRO B 1 83 ? 55.91900 -20.74500 23.17000 1.000 40.58000 83 PRO D N 1
ATOM 1438 C CA . PRO B 1 83 ? 56.34600 -22.06700 23.64100 1.000 43.50000 83 PRO D CA 1
ATOM 1439 C C . PRO B 1 83 ? 55.17500 -22.83000 24.24500 1.000 45.37000 83 PRO D C 1
ATOM 1440 O O . PRO B 1 83 ? 54.19400 -22.24000 24.70300 1.000 38.48000 83 PRO D O 1
ATOM 1444 N N . GLU B 1 84 ? 55.29000 -24.16100 24.23700 1.000 40.82000 84 GLU D N 1
ATOM 1445 C CA . GLU B 1 84 ? 54.16800 -25.01000 24.63200 1.000 43.95000 84 GLU D CA 1
ATOM 1446 C C . GLU B 1 84 ? 53.69800 -24.70300 26.04900 1.000 52.50000 84 GLU D C 1
ATOM 1447 O O . GLU B 1 84 ? 52.49100 -24.61800 26.30600 1.000 43.79000 84 GLU D O 1
ATOM 1453 N N . LYS B 1 85 ? 54.63700 -24.53100 26.98000 1.000 54.84000 85 LYS D N 1
ATOM 1454 C CA . LYS B 1 85 ? 54.25900 -24.36800 28.37900 1.000 41.26000 85 LYS D CA 1
ATOM 1455 C C . LYS B 1 85 ? 53.55500 -23.03800 28.62300 1.000 40.20000 85 LYS D C 1
ATOM 1456 O O . LYS B 1 85 ? 52.59800 -22.97900 29.40300 1.000 47.27000 85 LYS D O 1
ATOM 1462 N N . GLU B 1 86 ? 54.01400 -21.95800 27.98800 1.000 44.27000 86 GLU D N 1
ATOM 1463 C CA . GLU B 1 86 ? 53.32800 -20.68500 28.17300 1.000 42.24000 86 GLU D CA 1
ATOM 1464 C C . GLU B 1 86 ? 52.00600 -20.66400 27.42100 1.000 41.87000 86 GLU D C 1
ATOM 1465 O O . GLU B 1 86 ? 51.03500 -20.06000 27.88800 1.000 49.84000 86 GLU D O 1
ATOM 1471 N N . PHE B 1 87 ? 51.95300 -21.31100 26.25300 1.000 36.69000 87 PHE D N 1
ATOM 1472 C CA . PHE B 1 87 ? 50.71100 -21.37900 25.49000 1.000 33.72000 87 PHE D CA 1
ATOM 1473 C C . PHE B 1 87 ? 49.57900 -21.94600 26.33600 1.000 42.48000 87 PHE D C 1
ATOM 1474 O O . PHE B 1 87 ? 48.46500 -21.41000 26.34600 1.000 38.83000 87 PHE D O 1
ATOM 1482 N N . HIS B 1 88 ? 49.85100 -23.03600 27.05900 1.000 37.34000 88 HIS D N 1
ATOM 1483 C CA . HIS B 1 88 ? 48.82200 -23.63100 27.90400 1.000 43.75000 88 HIS D CA 1
ATOM 1484 C C . HIS B 1 88 ? 48.41500 -22.68700 29.02800 1.000 50.35000 88 HIS D C 1
ATOM 1485 O O . HIS B 1 88 ? 47.24000 -22.62700 29.40000 1.000 53.78000 88 HIS D O 1
ATOM 1492 N N . LYS B 1 89 ? 49.37000 -21.93900 29.58200 1.000 44.03000 89 LYS D N 1
ATOM 1493 C CA . LYS B 1 89 ? 49.02300 -20.99500 30.64000 1.000 40.23000 89 LYS D CA 1
ATOM 1494 C C . LYS B 1 89 ? 48.23600 -19.80700 30.10200 1.000 46.30000 89 LYS D C 1
ATOM 1495 O O . LYS B 1 89 ? 47.44300 -19.20800 30.83700 1.000 58.87000 89 LYS D O 1
ATOM 1501 N N . VAL B 1 90 ? 48.43000 -19.45500 28.83100 1.000 47.66000 90 VAL D N 1
ATOM 1502 C CA . VAL B 1 90 ? 47.76300 -18.27800 28.28500 1.000 43.35000 90 VAL D CA 1
ATOM 1503 C C . VAL B 1 90 ? 46.33100 -18.60100 27.87400 1.000 42.70000 90 VAL D C 1
ATOM 1504 O O . VAL B 1 90 ? 45.40700 -17.82800 28.15100 1.000 36.42000 90 VAL D O 1
ATOM 1508 N N . PHE B 1 91 ? 46.11800 -19.74100 27.21800 1.000 47.95000 91 PHE D N 1
ATOM 1509 C CA . PHE B 1 91 ? 44.80800 -20.08700 26.68300 1.000 45.17000 91 PHE D CA 1
ATOM 1510 C C . PHE B 1 91 ? 44.12700 -21.24100 27.40700 1.000 44.10000 91 PHE D C 1
ATOM 1511 O O . PHE B 1 91 ? 42.94500 -21.49800 27.14300 1.000 51.98000 91 PHE D O 1
ATOM 1519 N N . GLN B 1 92 ? 44.83300 -21.94300 28.29700 1.000 49.57000 92 GLN D N 1
ATOM 1520 C CA . GLN B 1 92 ? 44.27400 -23.05200 29.07600 1.000 65.29000 92 GLN D CA 1
ATOM 1521 C C . GLN B 1 92 ? 43.83200 -24.21700 28.19300 1.000 66.71000 92 GLN D C 1
ATOM 1522 O O . GLN B 1 92 ? 42.94200 -24.98800 28.56100 1.000 75.90000 92 GLN D O 1
ATOM 1528 N N . PHE B 1 93 ? 44.44000 -24.34900 27.01600 1.000 53.00000 93 PHE D N 1
ATOM 1529 C CA . PHE B 1 93 ? 44.38200 -25.58900 26.25600 1.000 42.00000 93 PHE D CA 1
ATOM 1530 C C . PHE B 1 93 ? 45.75100 -25.82600 25.63400 1.000 43.55000 93 PHE D C 1
ATOM 1531 O O . PHE B 1 93 ? 46.60800 -24.93800 25.60400 1.000 52.96000 93 PHE D O 1
ATOM 1539 N N . ALA B 1 94 ? 45.95600 -27.04600 25.14800 1.000 39.61000 94 ALA D N 1
ATOM 1540 C CA . ALA B 1 94 ? 47.27200 -27.44300 24.67000 1.000 40.42000 94 ALA D CA 1
ATOM 1541 C C . ALA B 1 94 ? 47.59300 -26.78000 23.33800 1.000 29.99000 94 ALA D C 1
ATOM 1542 O O . ALA B 1 94 ? 46.71400 -26.58400 22.49300 1.000 39.54000 94 ALA D O 1
ATOM 1544 N N . LYS B 1 95 ? 48.85800 -26.42600 23.15800 1.000 34.36000 95 LYS D N 1
ATOM 1545 C CA . LYS B 1 95 ? 49.31300 -25.91700 21.87200 1.000 33.78000 95 LYS D CA 1
ATOM 1546 C C . LYS B 1 95 ? 49.22400 -27.03500 20.84400 1.000 36.28000 95 LYS D C 1
ATOM 1547 O O . LYS B 1 95 ? 49.78300 -28.11700 21.07300 1.000 43.68000 95 LYS D O 1
ATOM 1553 N N . PRO B 1 96 ? 48.53500 -26.83800 19.72600 1.000 40.32000 96 PRO D N 1
ATOM 1554 C CA . PRO B 1 96 ? 48.36600 -27.92000 18.75300 1.000 32.40000 96 PRO D CA 1
ATOM 1555 C C . PRO B 1 96 ? 49.70600 -28.36200 18.19300 1.000 39.36000 96 PRO D C 1
ATOM 1556 O O . PRO B 1 96 ? 50.57300 -27.52500 17.90300 1.000 41.79000 96 PRO D O 1
ATOM 1560 N N . PRO B 1 97 ? 49.92200 -29.66800 18.05000 1.000 43.93000 97 PRO D N 1
ATOM 1561 C CA . PRO B 1 97 ? 51.11300 -30.13200 17.33100 1.000 38.39000 97 PRO D CA 1
ATOM 1562 C C . PRO B 1 97 ? 51.06400 -29.67600 15.88200 1.000 34.75000 97 PRO D C 1
ATOM 1563 O O . PRO B 1 97 ? 49.99300 -29.53200 15.28800 1.000 39.58000 97 PRO D O 1
ATOM 1567 N N . HIS B 1 98 ? 52.24600 -29.44600 15.31300 1.000 33.61000 98 HIS D N 1
ATOM 1568 C CA . HIS B 1 98 ? 52.34500 -28.82800 13.99700 1.000 29.44000 98 HIS D CA 1
ATOM 1569 C C . HIS B 1 98 ? 51.83500 -29.71600 12.86800 1.000 39.71000 98 HIS D C 1
ATOM 1570 O O . HIS B 1 98 ? 51.77900 -29.25200 11.72400 1.000 39.04000 98 HIS D O 1
ATOM 1577 N N . ASP B 1 99 ? 51.45700 -30.96300 13.14800 1.000 36.70000 99 ASP D N 1
ATOM 1578 C CA . ASP B 1 99 ? 50.87800 -31.82500 12.12700 1.000 44.79000 99 ASP D CA 1
ATOM 1579 C C . ASP B 1 99 ? 49.36100 -31.72500 12.05500 1.000 43.61000 99 ASP D C 1
ATOM 1580 O O . ASP B 1 99 ? 48.77300 -32.16100 11.05900 1.000 47.41000 99 ASP D O 1
ATOM 1585 N N . LYS B 1 100 ? 48.71900 -31.16800 13.08000 1.000 34.15000 100 LYS D N 1
ATOM 1586 C CA . LYS B 1 100 ? 47.27400 -30.99600 13.05300 1.000 28.12000 100 LYS D CA 1
ATOM 1587 C C . LYS B 1 100 ? 46.87900 -30.00000 11.97000 1.000 30.68000 100 LYS D C 1
ATOM 1588 O O . LYS B 1 100 ? 47.61600 -29.06100 11.65700 1.000 42.99000 100 LYS D O 1
ATOM 1594 N N . GLU B 1 101 ? 45.70000 -30.21400 11.39200 1.000 32.42000 101 GLU D N 1
ATOM 1595 C CA . GLU B 1 101 ? 45.16300 -29.31500 10.37800 1.000 32.38000 101 GLU D CA 1
ATOM 1596 C C . GLU B 1 101 ? 44.36400 -28.22200 11.07700 1.000 32.20000 101 GLU D C 1
ATOM 1597 O O . GLU B 1 101 ? 43.32000 -28.49400 11.67900 1.000 27.23000 101 GLU D O 1
ATOM 1603 N N . LEU B 1 102 ? 44.86000 -26.98900 11.00500 1.000 24.32000 102 LEU D N 1
ATOM 1604 C CA . LEU B 1 102 ? 44.19100 -25.84000 11.60600 1.000 18.20000 102 LEU D CA 1
ATOM 1605 C C . LEU B 1 102 ? 43.28400 -25.20900 10.55600 1.000 21.69000 102 LEU D C 1
ATOM 1606 O O . LEU B 1 102 ? 43.76300 -24.67800 9.54800 1.000 24.82000 102 LEU D O 1
ATOM 1611 N N . ILE B 1 103 ? 41.97700 -25.27700 10.78500 1.000 21.88000 103 ILE D N 1
ATOM 1612 C CA . ILE B 1 103 ? 40.97700 -24.73300 9.87500 1.000 17.12000 103 ILE D CA 1
ATOM 1613 C C . ILE B 1 103 ? 40.44500 -23.45100 10.50100 1.000 21.70000 103 ILE D C 1
ATOM 1614 O O . ILE B 1 103 ? 39.81000 -23.48300 11.56200 1.000 25.00000 103 ILE D O 1
ATOM 1619 N N . PHE B 1 104 ? 40.69900 -22.32300 9.84700 1.000 19.87000 104 PHE D N 1
ATOM 1620 C CA . PHE B 1 104 ? 40.40300 -21.01000 10.40300 1.000 23.98000 104 PHE D CA 1
ATOM 1621 C C . PHE B 1 104 ? 39.04700 -20.53000 9.90000 1.000 22.24000 104 PHE D C 1
ATOM 1622 O O . PHE B 1 104 ? 38.84200 -20.38900 8.69000 1.000 20.31000 104 PHE D O 1
ATOM 1630 N N . LEU B 1 105 ? 38.17300 -20.20100 10.82900 1.000 25.14000 105 LEU D N 1
ATOM 1631 C CA . LEU B 1 105 ? 36.83800 -19.67600 10.49300 1.000 24.82000 105 LEU D CA 1
ATOM 1632 C C . LEU B 1 105 ? 36.99200 -18.20600 10.15200 1.000 31.09000 105 LEU D C 1
ATOM 1633 O O . LEU B 1 105 ? 37.89800 -17.60000 10.64600 1.000 39.95000 105 LEU D O 1
ATOM 1645 N N . ALA B 1 107 ? 36.34400 -14.06200 10.06200 1.000 51.62000 107 ALA D N 1
ATOM 1646 C CA . ALA B 1 107 ? 35.90300 -12.97900 10.92800 1.000 60.74000 107 ALA D CA 1
ATOM 1647 C C . ALA B 1 107 ? 36.22300 -11.65600 10.24700 1.000 78.34000 107 ALA D C 1
ATOM 1648 O O . ALA B 1 107 ? 37.37400 -11.21600 10.25300 1.000 78.70000 107 ALA D O 1
ATOM 1650 N N . LYS B 1 108 ? 35.18800 -11.02700 9.68900 1.000 77.52000 108 LYS D N 1
ATOM 1651 C CA . LYS B 1 108 ? 35.30900 -9.90000 8.75600 1.000 76.64000 108 LYS D CA 1
ATOM 1652 C C . LYS B 1 108 ? 36.52500 -10.05700 7.84300 1.000 81.10000 108 LYS D C 1
ATOM 1653 O O . LYS B 1 108 ? 37.35300 -9.15600 7.68900 1.000 75.54000 108 LYS D O 1
ATOM 1659 N N . GLY B 1 109 ? 36.62900 -11.24100 7.23900 1.000 86.48000 109 GLY D N 1
ATOM 1660 C CA . GLY B 1 109 ? 37.55500 -11.48700 6.15000 1.000 64.27000 109 GLY D CA 1
ATOM 1661 C C . GLY B 1 109 ? 39.02700 -11.60100 6.49400 1.000 63.62000 109 GLY D C 1
ATOM 1662 O O . GLY B 1 109 ? 39.56000 -12.71000 6.61400 1.000 53.49000 109 GLY D O 1
ATOM 1663 N N . VAL B 1 110 ? 39.69500 -10.45600 6.65100 1.000 34.42000 110 VAL D N 1
ATOM 1664 C CA . VAL B 1 110 ? 41.15600 -10.43100 6.65200 1.000 33.93000 110 VAL D CA 1
ATOM 1665 C C . VAL B 1 110 ? 41.73100 -11.08500 7.90400 1.000 38.00000 110 VAL D C 1
ATOM 1666 O O . VAL B 1 110 ? 42.86300 -11.58700 7.88400 1.000 28.41000 110 VAL D O 1
ATOM 1670 N N . ARG B 1 111 ? 40.97500 -11.10600 9.00400 1.000 27.69000 111 ARG D N 1
ATOM 1671 C CA . ARG B 1 111 ? 41.49600 -11.66200 10.25000 1.000 26.54000 111 ARG D CA 1
ATOM 1672 C C . ARG B 1 111 ? 41.87700 -13.13000 10.08800 1.000 27.00000 111 ARG D C 1
ATOM 1673 O O . ARG B 1 111 ? 42.98500 -13.53900 10.45400 1.000 23.86000 111 ARG D O 1
ATOM 1681 N N . ALA B 1 112 ? 40.97100 -13.93900 9.53400 1.000 26.89000 112 ALA D N 1
ATOM 1682 C CA . ALA B 1 112 ? 41.26800 -15.35500 9.34300 1.000 28.00000 112 ALA D CA 1
ATOM 1683 C C . ALA B 1 112 ? 42.39700 -15.55300 8.34100 1.000 23.06000 112 ALA D C 1
ATOM 1684 O O . ALA B 1 112 ? 43.24300 -16.43900 8.51300 1.000 18.70000 112 ALA D O 1
ATOM 1686 N N . LYS B 1 113 ? 42.42300 -14.74000 7.28200 1.000 27.22000 113 LYS D N 1
ATOM 1687 C CA . LYS B 1 113 ? 43.50200 -14.83100 6.30500 1.000 17.79000 113 LYS D CA 1
ATOM 1688 C C . LYS B 1 113 ? 44.84800 -14.50500 6.94100 1.000 16.36000 113 LYS D C 1
ATOM 1689 O O . LYS B 1 113 ? 45.87100 -15.10900 6.59600 1.000 26.33000 113 LYS D O 1
ATOM 1695 N N . THR B 1 114 ? 44.86500 -13.55900 7.88200 1.000 19.82000 114 THR D N 1
ATOM 1696 C CA . THR B 1 114 ? 46.10800 -13.21800 8.56600 1.000 18.33000 114 THR D CA 1
ATOM 1697 C C . THR B 1 114 ? 46.53300 -14.32500 9.52300 1.000 12.32000 114 THR D C 1
ATOM 1698 O O . THR B 1 114 ? 47.72700 -14.62900 9.63800 1.000 18.65000 114 THR D O 1
ATOM 1702 N N . ALA B 1 115 ? 45.57300 -14.94100 10.21600 1.000 13.45000 115 ALA D N 1
ATOM 1703 C CA . ALA B 1 115 ? 45.90800 -15.99400 11.17000 1.000 15.58000 115 ALA D CA 1
ATOM 1704 C C . ALA B 1 115 ? 46.43800 -17.23600 10.46500 1.000 17.30000 115 ALA D C 1
ATOM 1705 O O . ALA B 1 115 ? 47.33900 -17.91000 10.97900 1.000 18.31000 115 ALA D O 1
ATOM 1707 N N . GLU B 1 116 ? 45.89000 -17.55900 9.29100 1.000 17.76000 116 GLU D N 1
ATOM 1708 C CA . GLU B 1 116 ? 46.37900 -18.71400 8.54300 1.000 20.45000 116 GLU D CA 1
ATOM 1709 C C . GLU B 1 116 ? 47.81500 -18.50300 8.08100 1.000 26.82000 116 GLU D C 1
ATOM 1710 O O . GLU B 1 116 ? 48.64600 -19.41200 8.18900 1.000 21.88000 116 GLU D O 1
ATOM 1716 N N . GLU B 1 117 ? 48.12200 -17.31400 7.55400 1.000 22.82000 117 GLU D N 1
ATOM 1717 C CA . GLU B 1 117 ? 49.48700 -17.02800 7.12500 1.000 20.29000 117 GLU D CA 1
ATOM 1718 C C . GLU B 1 117 ? 50.44900 -17.06800 8.30400 1.000 25.14000 117 GLU D C 1
ATOM 1719 O O . GLU B 1 117 ? 51.58400 -17.54100 8.17400 1.000 25.86000 117 GLU D O 1
ATOM 1725 N N . LEU B 1 118 ? 50.01200 -16.57700 9.46600 1.000 25.43000 118 LEU D N 1
ATOM 1726 C CA . LEU B 1 118 ? 50.85100 -16.65000 10.65700 1.000 25.14000 118 LEU D CA 1
ATOM 1727 C C . LEU B 1 118 ? 51.05200 -18.09400 11.09900 1.000 28.48000 118 LEU D C 1
ATOM 1728 O O . LEU B 1 118 ? 52.14300 -18.46400 11.54800 1.000 25.14000 118 LEU D O 1
ATOM 1733 N N . ALA B 1 119 ? 50.01300 -18.92400 10.97300 1.000 19.18000 119 ALA D N 1
ATOM 1734 C CA . ALA B 1 119 ? 50.14600 -20.33600 11.32000 1.000 24.62000 119 ALA D CA 1
ATOM 1735 C C . ALA B 1 119 ? 51.20300 -21.01700 10.46100 1.000 30.73000 119 ALA D C 1
ATOM 1736 O O . ALA B 1 119 ? 52.01500 -21.80000 10.96700 1.000 33.75000 119 ALA D O 1
ATOM 1738 N N . ARG B 1 120 ? 51.21200 -20.72900 9.15700 1.000 22.71000 120 ARG D N 1
ATOM 1739 C CA . ARG B 1 120 ? 52.23300 -21.29700 8.28400 1.000 24.67000 120 ARG D CA 1
ATOM 1740 C C . ARG B 1 120 ? 53.61100 -20.72700 8.59000 1.000 27.00000 120 ARG D C 1
ATOM 1741 O O . ARG B 1 120 ? 54.62400 -21.39000 8.34000 1.000 32.93000 120 ARG D O 1
ATOM 1749 N N . SER B 1 121 ? 53.67200 -19.50900 9.13100 1.000 27.35000 121 SER D N 1
ATOM 1750 C CA . SER B 1 121 ? 54.94800 -18.91800 9.51600 1.000 27.37000 121 SER D CA 1
ATOM 1751 C C . SER B 1 121 ? 55.52700 -19.54200 10.77700 1.000 29.76000 121 SER D C 1
ATOM 1752 O O . SER B 1 121 ? 56.69000 -19.27600 11.09900 1.000 25.53000 121 SER D O 1
ATOM 1755 N N . TYR B 1 122 ? 54.75400 -20.35800 11.49400 1.000 28.54000 122 TYR D N 1
ATOM 1756 C CA . TYR B 1 122 ? 55.20500 -20.99000 12.72600 1.000 21.12000 122 TYR D CA 1
ATOM 1757 C C . TYR B 1 122 ? 55.34700 -22.50100 12.59400 1.000 33.21000 122 TYR D C 1
ATOM 1758 O O . TYR B 1 122 ? 55.51200 -23.18800 13.60800 1.000 37.15000 122 TYR D O 1
ATOM 1767 N N . GLY B 1 123 ? 55.28400 -23.03700 11.37600 1.000 25.62000 123 GLY D N 1
ATOM 1768 C CA . GLY B 1 123 ? 55.46300 -24.45400 11.14500 1.000 30.15000 123 GLY D CA 1
ATOM 1769 C C . GLY B 1 123 ? 54.19300 -25.22700 10.85800 1.000 36.75000 123 GLY D C 1
ATOM 1770 O O . GLY B 1 123 ? 54.28000 -26.39300 10.45200 1.000 44.85000 123 GLY D O 1
ATOM 1771 N N . TYR B 1 124 ? 53.02400 -24.62500 11.06000 1.000 30.36000 124 TYR D N 1
ATOM 1772 C CA . TYR B 1 124 ? 51.75400 -25.28800 10.77100 1.000 27.09000 124 TYR D CA 1
ATOM 1773 C C . TYR B 1 124 ? 51.49300 -25.18300 9.27400 1.000 35.02000 124 TYR D C 1
ATOM 1774 O O . TYR B 1 124 ? 50.95000 -24.18500 8.79400 1.000 39.34000 124 TYR D O 1
ATOM 1783 N N . GLU B 1 125 ? 51.87900 -26.21500 8.52600 1.000 32.57000 125 GLU D N 1
ATOM 1784 C CA . GLU B 1 125 ? 51.74200 -26.21500 7.07500 1.000 38.04000 125 GLU D CA 1
ATOM 1785 C C . GLU B 1 125 ? 50.54300 -27.01400 6.58400 1.000 25.02000 125 GLU D C 1
ATOM 1786 O O . GLU B 1 125 ? 50.27900 -27.03200 5.37800 1.000 32.58000 125 GLU D O 1
ATOM 1792 N N . ASN B 1 126 ? 49.81700 -27.67300 7.48000 1.000 26.83000 126 ASN D N 1
ATOM 1793 C CA . ASN B 1 126 ? 48.55000 -28.32100 7.15300 1.000 22.79000 126 ASN D CA 1
ATOM 1794 C C . ASN B 1 126 ? 47.44500 -27.40500 7.66800 1.000 26.85000 126 ASN D C 1
ATOM 1795 O O . ASN B 1 126 ? 47.12200 -27.41500 8.85800 1.000 28.62000 126 ASN D O 1
ATOM 1800 N N . THR B 1 127 ? 46.88300 -26.58900 6.77700 1.000 21.65000 127 THR D N 1
ATOM 1801 C CA . THR B 1 127 ? 45.91700 -25.57200 7.16800 1.000 27.05000 127 THR D CA 1
ATOM 1802 C C . THR B 1 127 ? 44.69800 -25.60900 6.25900 1.000 26.63000 127 THR D C 1
ATOM 1803 O O . THR B 1 127 ? 44.76600 -26.05300 5.11000 1.000 21.39000 127 THR D O 1
ATOM 1807 N N . GLY B 1 128 ? 43.57600 -25.12600 6.80000 1.000 23.52000 128 GLY D N 1
ATOM 1808 C CA . GLY B 1 128 ? 42.36600 -24.95500 6.02600 1.000 18.50000 128 GLY D CA 1
ATOM 1809 C C . GLY B 1 128 ? 41.69100 -23.65200 6.40100 1.000 25.38000 128 GLY D C 1
ATOM 1810 O O . GLY B 1 128 ? 42.09000 -22.97600 7.35200 1.000 26.81000 128 GLY D O 1
ATOM 1811 N N . ILE B 1 129 ? 40.65600 -23.30600 5.63800 1.000 20.75000 129 ILE D N 1
ATOM 1812 C CA . ILE B 1 129 ? 39.94700 -22.04500 5.83800 1.000 24.00000 129 ILE D CA 1
ATOM 1813 C C . ILE B 1 129 ? 38.47800 -22.24200 5.48900 1.000 29.02000 129 ILE D C 1
ATOM 1814 O O . ILE B 1 129 ? 38.14800 -22.76400 4.42000 1.000 35.01000 129 ILE D O 1
ATOM 1819 N N . TYR B 1 130 ? 37.59700 -21.82800 6.40200 1.000 27.17000 130 TYR D N 1
ATOM 1820 C CA . TYR B 1 130 ? 36.17000 -21.75900 6.12500 1.000 26.69000 130 TYR D CA 1
ATOM 1821 C C . TYR B 1 130 ? 35.82100 -20.32000 5.77800 1.000 30.93000 130 TYR D C 1
ATOM 1822 O O . TYR 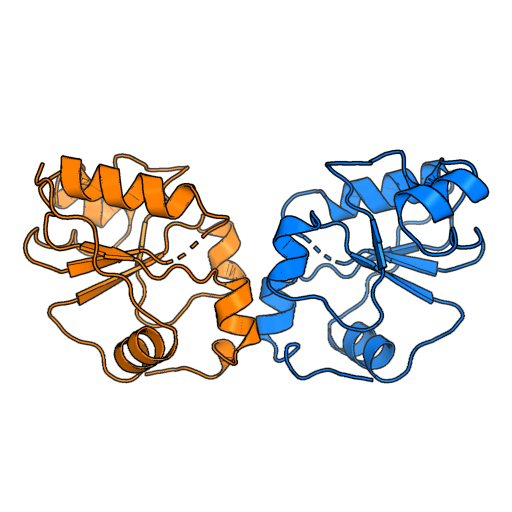B 1 130 ? 35.83000 -19.46000 6.67200 1.000 33.30000 130 TYR D O 1
ATOM 1831 N N . PRO B 1 131 ? 35.51600 -20.00400 4.51500 1.000 30.11000 131 PRO D N 1
ATOM 1832 C CA . PRO B 1 131 ? 35.29200 -18.59700 4.14100 1.000 33.85000 131 PRO D CA 1
ATOM 1833 C C . PRO B 1 131 ? 34.08100 -17.96200 4.79900 1.000 33.19000 131 PRO D C 1
ATOM 1834 O O . PRO B 1 131 ? 33.99200 -16.72900 4.82100 1.000 39.40000 131 PRO D O 1
ATOM 1838 N N . GLY B 1 132 ? 33.14800 -18.74800 5.32800 1.000 32.02000 132 GLY D N 1
ATOM 1839 C CA . GLY B 1 132 ? 31.95200 -18.16900 5.91200 1.000 24.28000 132 GLY D CA 1
ATOM 1840 C C . GLY B 1 132 ? 32.23600 -17.53900 7.26500 1.000 35.56000 132 GLY D C 1
ATOM 1841 O O . GLY B 1 132 ? 33.03800 -18.03900 8.05500 1.000 25.17000 132 GLY D O 1
ATOM 1842 N N . SER B 1 133 ? 31.57000 -16.41700 7.52600 1.000 27.42000 133 SER D N 1
ATOM 1843 C CA . SER B 1 133 ? 31.66400 -15.77800 8.82600 1.000 27.33000 133 SER D CA 1
ATOM 1844 C C . SER B 1 133 ? 30.73200 -16.46900 9.81700 1.000 27.34000 133 SER D C 1
ATOM 1845 O O . SER B 1 133 ? 29.86700 -17.26900 9.44700 1.000 29.74000 133 SER D O 1
ATOM 1848 N N . ILE B 1 134 ? 30.91900 -16.15100 11.10000 1.000 27.23000 134 ILE D N 1
ATOM 1849 C CA . ILE B 1 134 ? 30.04300 -16.69700 12.13400 1.000 32.79000 134 ILE D CA 1
ATOM 1850 C C . ILE B 1 134 ? 28.60500 -16.25500 11.89500 1.000 26.54000 134 ILE D C 1
ATOM 1851 O O . ILE B 1 134 ? 27.66000 -17.03500 12.07600 1.000 31.15000 134 ILE D O 1
ATOM 1856 N N . THR B 1 135 ? 28.41700 -15.00400 11.46600 1.000 32.94000 135 THR D N 1
ATOM 1857 C CA . THR B 1 135 ? 27.08000 -14.52600 11.13000 1.000 24.81000 135 THR D CA 1
ATOM 1858 C C . THR B 1 135 ? 26.48800 -15.31900 9.97100 1.000 31.69000 135 THR D C 1
ATOM 1859 O O . THR B 1 135 ? 25.30300 -15.67300 9.99200 1.000 43.50000 135 THR D O 1
ATOM 1863 N N . GLU B 1 136 ? 27.29800 -15.61000 8.95100 1.000 32.01000 136 GLU D N 1
ATOM 1864 C CA . GLU B 1 136 ? 26.82600 -16.44300 7.84800 1.000 34.64000 136 GLU D CA 1
ATOM 1865 C C . GLU B 1 136 ? 26.58100 -17.87400 8.30800 1.000 37.34000 136 GLU D C 1
ATOM 1866 O O . GLU B 1 136 ? 25.61800 -18.51700 7.87400 1.000 35.38000 136 GLU D O 1
ATOM 1872 N N . TRP B 1 137 ? 27.44400 -18.38600 9.18900 1.000 36.06000 137 TRP D N 1
ATOM 1873 C CA . TRP B 1 137 ? 27.26400 -19.73100 9.72600 1.000 23.80000 137 TRP D CA 1
ATOM 1874 C C . TRP B 1 137 ? 25.95600 -19.84000 10.50200 1.000 32.00000 137 TRP D C 1
ATOM 1875 O O . TRP B 1 137 ? 25.19200 -20.79600 10.32500 1.000 36.27000 137 TRP D O 1
ATOM 1886 N N . LEU B 1 138 ? 25.67700 -18.85600 11.36200 1.000 36.16000 138 LEU D N 1
ATOM 1887 C CA . LEU B 1 138 ? 24.44300 -18.88000 12.14000 1.000 30.34000 138 LEU D CA 1
ATOM 1888 C C . LEU B 1 138 ? 23.21900 -18.62600 11.26900 1.000 32.24000 138 LEU D C 1
ATOM 1889 O O . LEU B 1 138 ? 22.12500 -19.10600 11.58600 1.000 35.94000 138 LEU D O 1
ATOM 1894 N N . ALA B 1 139 ? 23.38000 -17.87900 10.17400 1.000 30.36000 139 ALA D N 1
ATOM 1895 C CA . ALA B 1 139 ? 22.24500 -17.59600 9.30200 1.000 31.92000 139 ALA D CA 1
ATOM 1896 C C . ALA B 1 139 ? 21.79600 -18.83600 8.54100 1.000 40.38000 139 ALA D C 1
ATOM 1897 O O . ALA B 1 139 ? 20.62800 -18.93000 8.14700 1.000 34.61000 139 ALA D O 1
ATOM 1899 N N . LYS B 1 140 ? 22.69800 -19.79100 8.32300 1.000 40.48000 140 LYS D N 1
ATOM 1900 C CA . LYS B 1 140 ? 22.38100 -21.02500 7.61800 1.000 37.88000 140 LYS D CA 1
ATOM 1901 C C . LYS B 1 140 ? 22.01600 -22.16300 8.56200 1.000 38.80000 140 LYS D C 1
ATOM 1902 O O . LYS B 1 140 ? 21.98400 -23.32200 8.13600 1.000 43.14000 140 LYS D O 1
ATOM 1908 N N . GLY B 1 141 ? 21.74300 -21.86400 9.82700 1.000 33.49000 141 GLY D N 1
ATOM 1909 C CA . GLY B 1 141 ? 21.35900 -22.87300 10.78900 1.000 35.04000 141 GLY D CA 1
ATOM 1910 C C . GLY B 1 141 ? 22.47700 -23.42500 11.64600 1.000 43.43000 141 GLY D C 1
ATOM 1911 O O . GLY B 1 141 ? 22.33300 -24.53500 12.17200 1.000 43.07000 141 GLY D O 1
ATOM 1912 N N . GLY B 1 142 ? 23.57800 -22.69000 11.81000 1.000 35.36000 142 GLY D N 1
ATOM 1913 C CA . GLY B 1 142 ? 24.69000 -23.18900 12.59800 1.000 31.21000 142 GLY D CA 1
ATOM 1914 C C . GLY B 1 142 ? 24.43300 -23.22600 14.09000 1.000 45.10000 142 GLY D C 1
ATOM 1915 O O . GLY B 1 142 ? 25.13600 -23.94400 14.80900 1.000 39.02000 142 GLY D O 1
ATOM 1916 N N . ALA B 1 143 ? 23.44400 -22.47000 14.57400 1.000 39.47000 143 ALA D N 1
ATOM 1917 C CA . ALA B 1 143 ? 23.16400 -22.45300 16.00600 1.000 43.37000 143 ALA D CA 1
ATOM 1918 C C . ALA B 1 143 ? 22.65900 -23.80200 16.49800 1.000 45.41000 143 ALA D C 1
ATOM 1919 O O . ALA B 1 143 ? 22.85600 -24.14700 17.66900 1.000 47.76000 143 ALA D O 1
ATOM 1921 N N . ASP B 1 144 ? 22.01200 -24.57400 15.62800 1.000 47.64000 144 ASP D N 1
ATOM 1922 C CA . ASP B 1 144 ? 21.50600 -25.89100 15.98500 1.000 51.28000 144 ASP D CA 1
ATOM 1923 C C . ASP B 1 144 ? 22.54300 -26.99300 15.81500 1.000 51.03000 144 ASP D C 1
ATOM 1924 O O . ASP B 1 144 ? 22.29500 -28.12500 16.24400 1.000 57.70000 144 ASP D O 1
ATOM 1929 N N . VAL B 1 145 ? 23.68800 -26.69500 15.20900 1.000 47.50000 145 VAL D N 1
ATOM 1930 C CA . VAL B 1 145 ? 24.73000 -27.69600 15.00900 1.000 45.53000 145 VAL D CA 1
ATOM 1931 C C . VAL B 1 145 ? 25.46000 -27.92500 16.32500 1.000 49.35000 145 VAL D C 1
ATOM 1932 O O . VAL B 1 145 ? 25.91000 -26.97500 16.97600 1.000 51.82000 145 VAL D O 1
ATOM 1936 N N . LYS B 1 146 ? 25.57800 -29.18800 16.71600 1.000 56.74000 146 LYS D N 1
ATOM 1937 C CA . LYS B 1 146 ? 26.25000 -29.57500 17.94700 1.000 54.02000 146 LYS D CA 1
ATOM 1938 C C . LYS B 1 146 ? 26.83200 -30.96600 17.74700 1.000 57.49000 146 LYS D C 1
ATOM 1939 O O . LYS B 1 146 ? 26.35200 -31.72600 16.90000 1.000 54.70000 146 LYS D O 1
ATOM 1945 N N . PRO B 1 147 ? 27.87400 -31.32500 18.51000 1.000 48.99000 147 PRO D N 1
ATOM 1946 C CA . PRO B 1 147 ? 28.39400 -32.68700 18.33800 1.000 48.92000 147 PRO D CA 1
ATOM 1947 C C . PRO B 1 147 ? 27.46800 -33.73500 18.95000 1.000 62.21000 147 PRO D C 1
ATOM 1948 O O . PRO B 1 147 ? 26.77800 -33.47000 19.93400 1.000 65.75000 147 PRO D O 1
#

InterPro domains:
  IPR001763 Rhodanese-like domain [PF00581] (36-139)
  IPR001763 Rhodanese-like domain [PS50206] (45-146)
  IPR001763 Rhodanese-like domain [SM00450] (35-143)
  IPR036873 Rhodanese-like domain superfamily [G3DSA:3.40.250.10] (30-146)
  IPR036873 Rhodanese-like domain superfamily [SSF52821] (20-147)

CATH classification: 3.40.250.10

Sequence (244 aa):
FTTKAPKIYTFDQVRNLVEHPNDKKLLVDVREPKEVKDYKMPTTINIPVNSAPGALGLPEKEFHKVFQFAKPPHDKELIFLAKGVRAKTAEELARSYGYENTGIYPGSITEWLAKGGADVKPFTTKAPKIYTFDQVRNLVEHPNDKKLLVDVREPKEVKDYKMPTTINIPVNSAPGALGLPEKEFHKVFQFAKPPHDKELIFLAKGVRAKTAEELARSYGYENTGIYPGSITEWLAKGGADVKP

Secondary structure (DSSP, 8-state):
---PPPEE--HHHHHHHHHS--TTEEEEE-S-HHHHTT---TT-EE--TTT-TTGGGS-HHHHHHHHSSPPPPTTSEEEE---SSHHHHHHHHHHHTT---EEE--S-HHHHHHTTGGG---/---PPPEEP-HHHHHHHHHS--TTEEEEE-S-HHHHTT---TT-EE--TTT-TTGGGS-HHHHHHHHSSPPPPTTSEEEE--TTHHHHHHHHHHHHTT--SEEE--S-HHHHHHTTGGG---